Protein AF-V2XX46-F1 (afdb_monomer_lite)

Foldseek 3Di:
DVVVVVVVVVVVVVVVVVCVVVVPPDDDDVPRPVVVVVVVVVVVVVVVVVVVVVVVVVDVVVDPVVVVVVVVVVVVVLVVVVVVLVVVQVVQCPDPPRDDRDDPVVVVPDPDPVVVPVCVVVVVVVVVVVCVVVVVVVVVVVVVVVVVVVVVVVVVLVVVLVVCVVPPVVVNVVSVVVCCCPPPPVNPPPPDDDDDPDPPDPPDDDDDDDDD

Sequence (212 aa):
MKYEQEIEVKLIQDVQRFEMMLDIKEKWAPGSEERADFENKANERALNQVEGLVMHRLVIYLGYGMRRHIGDAMKKRSSRLQTTLDMLNTTAAKLKPLWEPIEWSNLVEQTYLLELNFLKDTYVDVLKLFYAEEELQQLHVEIHQHYTFEEEEKAYLMDMKVHTAETDPYLTYQITLYYWECFNPSNKCYFRAGIGLKKQEPPHISLVLWLH

Structure (mmCIF, N/CA/C/O backbone):
data_AF-V2XX46-F1
#
_entry.id   AF-V2XX46-F1
#
loop_
_atom_site.group_PDB
_atom_site.id
_atom_site.type_symbol
_atom_site.label_atom_id
_atom_site.label_alt_id
_atom_site.label_comp_id
_atom_site.label_asym_id
_atom_site.label_entity_id
_atom_site.label_seq_id
_atom_site.pdbx_PDB_ins_code
_atom_site.Cartn_x
_atom_site.Cartn_y
_atom_site.Cartn_z
_atom_site.occupancy
_atom_site.B_iso_or_equiv
_atom_site.auth_seq_id
_atom_site.auth_comp_id
_atom_site.auth_asym_id
_atom_site.auth_atom_id
_atom_site.pdbx_PDB_model_num
ATOM 1 N N . MET A 1 1 ? 21.403 -40.744 1.167 1.00 56.16 1 MET A N 1
ATOM 2 C CA . MET A 1 1 ? 20.624 -41.979 1.410 1.00 56.16 1 MET A CA 1
ATOM 3 C C . MET A 1 1 ? 20.738 -42.483 2.850 1.00 56.16 1 MET A C 1
ATOM 5 O O . MET A 1 1 ? 19.847 -42.166 3.618 1.00 56.16 1 MET A O 1
ATOM 9 N N . LYS A 1 2 ? 21.804 -43.184 3.286 1.00 72.38 2 LYS A N 1
ATOM 10 C CA . LYS A 1 2 ? 21.859 -43.745 4.664 1.00 72.38 2 LYS A CA 1
ATOM 11 C C . LYS A 1 2 ? 21.829 -42.682 5.782 1.00 72.38 2 LYS A C 1
ATOM 13 O O . LYS A 1 2 ? 21.171 -42.865 6.793 1.00 72.38 2 LYS A O 1
ATOM 18 N N . TYR A 1 3 ? 22.489 -41.546 5.555 1.00 77.31 3 TYR A N 1
ATOM 19 C CA . TYR A 1 3 ? 22.533 -40.420 6.497 1.00 77.31 3 TYR A CA 1
ATOM 20 C C . TYR A 1 3 ? 21.186 -39.689 6.644 1.00 77.31 3 TYR A C 1
ATOM 22 O O . TYR A 1 3 ? 20.789 -39.337 7.748 1.00 77.31 3 TYR A O 1
ATOM 30 N N . GLU A 1 4 ? 20.455 -39.500 5.542 1.00 75.00 4 GLU A N 1
ATOM 31 C CA . GLU A 1 4 ? 19.128 -38.863 5.557 1.00 75.00 4 GLU A CA 1
ATOM 32 C C . GLU A 1 4 ? 18.111 -39.735 6.300 1.00 75.00 4 GLU A C 1
ATOM 34 O O . GLU A 1 4 ? 17.352 -39.223 7.114 1.00 75.00 4 GLU A O 1
ATOM 39 N N . GLN A 1 5 ? 18.176 -41.058 6.110 1.00 80.75 5 GLN A N 1
ATOM 40 C CA . GLN A 1 5 ? 17.351 -42.021 6.847 1.00 80.75 5 GLN A CA 1
ATOM 41 C C . GLN A 1 5 ? 17.656 -42.009 8.354 1.00 80.75 5 GLN A C 1
ATOM 43 O O . GLN A 1 5 ? 16.744 -42.071 9.173 1.00 80.75 5 GLN A O 1
ATOM 48 N N . GLU A 1 6 ? 18.929 -41.895 8.747 1.00 85.31 6 GLU A N 1
ATOM 49 C CA . GLU A 1 6 ? 19.316 -41.782 10.161 1.00 85.31 6 GLU A CA 1
ATOM 50 C C . GLU A 1 6 ? 18.823 -40.476 10.809 1.00 85.31 6 GLU A C 1
ATOM 52 O O . GLU A 1 6 ? 18.459 -40.476 11.987 1.00 85.31 6 GLU A O 1
ATOM 57 N N . ILE A 1 7 ? 18.785 -39.370 10.058 1.00 85.88 7 ILE A N 1
ATOM 58 C CA . ILE A 1 7 ? 18.210 -38.099 10.522 1.00 85.88 7 ILE A CA 1
ATOM 59 C C . ILE A 1 7 ? 16.695 -38.218 10.675 1.00 85.88 7 ILE A C 1
ATOM 61 O O . ILE A 1 7 ? 16.152 -37.813 11.700 1.00 85.88 7 ILE A O 1
ATOM 65 N N . GLU A 1 8 ? 16.021 -38.793 9.682 1.00 83.50 8 GLU A N 1
ATOM 66 C CA . GLU A 1 8 ? 14.569 -38.955 9.681 1.00 83.50 8 GLU A CA 1
ATOM 67 C C . GLU A 1 8 ? 14.095 -39.779 10.886 1.00 83.50 8 GLU A C 1
ATOM 69 O O . GLU A 1 8 ? 13.180 -39.371 11.599 1.00 83.50 8 GLU A O 1
ATOM 74 N N . VAL A 1 9 ? 14.787 -40.879 11.201 1.00 90.19 9 VAL A N 1
ATOM 75 C CA . VAL A 1 9 ? 14.480 -41.708 12.379 1.00 90.19 9 VAL A CA 1
ATOM 76 C C . VAL A 1 9 ? 14.640 -40.925 13.686 1.00 90.19 9 VAL A C 1
ATOM 78 O O . VAL A 1 9 ? 13.791 -41.048 14.570 1.00 90.19 9 VAL A O 1
ATOM 81 N N . LYS A 1 10 ? 15.686 -40.098 13.817 1.00 89.94 10 LYS A N 1
ATOM 82 C CA . LYS A 1 10 ? 15.877 -39.252 15.008 1.00 89.94 10 LYS A CA 1
ATOM 83 C C . LYS A 1 10 ? 14.770 -38.211 15.150 1.00 89.94 10 LYS A C 1
ATOM 85 O O . LYS A 1 10 ? 14.223 -38.058 16.236 1.00 89.94 10 LYS A O 1
ATOM 90 N N . LEU A 1 11 ? 14.395 -37.553 14.054 1.00 88.06 11 LEU A N 1
ATOM 91 C CA . LEU A 1 11 ? 13.313 -36.567 14.048 1.00 88.06 11 LEU A CA 1
ATOM 92 C C . LEU A 1 11 ? 11.975 -37.197 14.448 1.00 88.06 11 LEU A C 1
ATOM 94 O O . LEU A 1 11 ? 11.241 -36.622 15.246 1.00 88.06 11 LEU A O 1
ATOM 98 N N . ILE A 1 12 ? 11.676 -38.400 13.950 1.00 88.50 12 ILE A N 1
ATOM 99 C CA . ILE A 1 12 ? 10.459 -39.134 14.320 1.00 88.50 12 ILE A CA 1
ATOM 100 C C . ILE A 1 12 ? 10.460 -39.475 15.817 1.00 88.50 12 ILE A C 1
ATOM 102 O O . ILE A 1 12 ? 9.434 -39.307 16.477 1.00 88.50 12 ILE A O 1
ATOM 106 N N . GLN A 1 13 ? 11.595 -39.915 16.368 1.00 90.12 13 GLN A N 1
ATOM 107 C CA . GLN A 1 13 ? 11.729 -40.213 17.799 1.00 90.12 13 GLN A CA 1
ATOM 108 C C . GLN A 1 13 ? 11.548 -38.965 18.672 1.00 90.12 13 GLN A C 1
ATOM 110 O O . GLN A 1 13 ? 10.859 -39.024 19.692 1.00 90.12 13 GLN A O 1
ATOM 115 N N . ASP A 1 14 ? 12.117 -37.832 18.261 1.00 89.81 14 ASP A N 1
ATOM 116 C CA . ASP A 1 14 ? 11.963 -36.562 18.971 1.00 89.81 14 ASP A CA 1
ATOM 117 C C . ASP A 1 14 ? 10.504 -36.090 18.949 1.00 89.81 14 ASP A C 1
ATOM 119 O O . ASP A 1 14 ? 9.960 -35.729 19.993 1.00 89.81 14 ASP A O 1
ATOM 123 N N . 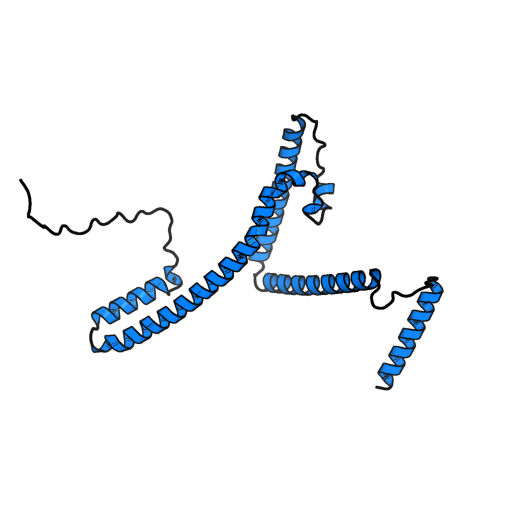VAL A 1 15 ? 9.831 -36.170 17.796 1.00 85.81 15 VAL A N 1
ATOM 124 C CA . VAL A 1 15 ? 8.402 -35.839 17.661 1.00 85.81 15 VAL A CA 1
ATOM 125 C C . VAL A 1 15 ? 7.548 -36.711 18.580 1.00 85.81 15 VAL A C 1
ATOM 127 O O . VAL A 1 15 ? 6.743 -36.179 19.339 1.00 85.81 15 VAL A O 1
ATOM 130 N N . GLN A 1 16 ? 7.764 -38.029 18.586 1.00 85.88 16 GLN A N 1
ATOM 131 C CA . GLN A 1 16 ? 7.038 -38.954 19.467 1.00 85.88 16 GLN A CA 1
ATOM 132 C C . GLN A 1 16 ? 7.258 -38.635 20.951 1.00 85.88 16 GLN A C 1
ATOM 134 O O . GLN A 1 16 ? 6.327 -38.691 21.756 1.00 85.88 16 GLN A O 1
ATOM 139 N N . ARG A 1 17 ? 8.487 -38.262 21.327 1.00 89.69 17 ARG A N 1
ATOM 140 C CA . ARG A 1 17 ? 8.809 -37.843 22.693 1.00 89.69 17 ARG A CA 1
ATOM 141 C C . ARG A 1 17 ? 8.071 -36.559 23.075 1.00 89.69 17 ARG A C 1
ATOM 143 O O . ARG A 1 17 ? 7.548 -36.478 24.185 1.00 89.69 17 ARG A O 1
ATOM 150 N N . PHE A 1 18 ? 8.010 -35.574 22.182 1.00 86.12 18 PHE A N 1
ATOM 151 C CA . PHE A 1 18 ? 7.282 -34.328 22.429 1.00 86.12 18 PHE A CA 1
ATOM 152 C C . PHE A 1 18 ? 5.770 -34.538 22.504 1.00 86.12 18 PHE A C 1
ATOM 154 O O . PHE A 1 18 ? 5.132 -33.980 23.392 1.00 86.12 18 PHE A O 1
ATOM 161 N N . GLU A 1 19 ? 5.205 -35.380 21.644 1.00 87.75 19 GLU A N 1
ATOM 162 C CA . GLU A 1 19 ? 3.787 -35.752 21.689 1.00 87.75 19 GLU A CA 1
ATOM 163 C C . GLU A 1 19 ? 3.417 -36.394 23.030 1.00 87.75 19 GLU A C 1
ATOM 165 O O . GLU A 1 19 ? 2.400 -36.037 23.625 1.00 87.75 19 GLU A O 1
ATOM 170 N N . MET A 1 20 ? 4.287 -37.266 23.553 1.00 87.38 20 MET A N 1
ATOM 171 C CA . MET A 1 20 ? 4.113 -37.880 24.869 1.00 87.38 20 MET A CA 1
ATOM 172 C C . MET A 1 20 ? 4.233 -36.860 26.012 1.00 87.38 20 MET A C 1
ATOM 174 O O . MET A 1 20 ? 3.469 -36.921 26.971 1.00 87.38 20 MET A O 1
ATOM 178 N N . MET A 1 21 ? 5.170 -35.909 25.922 1.00 89.19 21 MET A N 1
ATOM 179 C CA . MET A 1 21 ? 5.323 -34.842 26.922 1.00 89.19 21 MET A CA 1
ATOM 180 C C . MET A 1 21 ? 4.136 -33.870 26.948 1.00 89.19 21 MET A C 1
ATOM 182 O O . MET A 1 21 ? 3.859 -33.288 27.994 1.00 89.19 21 MET A O 1
ATOM 186 N N . LEU A 1 22 ? 3.465 -33.682 25.810 1.00 85.88 22 LEU A N 1
ATOM 187 C CA . LEU A 1 22 ? 2.360 -32.737 25.635 1.00 85.88 22 LEU A CA 1
ATOM 188 C C . LEU A 1 22 ? 0.965 -33.392 25.744 1.00 85.88 22 LEU A C 1
ATOM 190 O O . LEU A 1 22 ? -0.026 -32.698 25.542 1.00 85.88 22 LEU A O 1
ATOM 194 N N . ASP A 1 23 ? 0.882 -34.693 26.064 1.00 86.94 23 ASP A N 1
ATOM 195 C CA . ASP A 1 23 ? -0.360 -35.497 26.127 1.00 86.94 23 ASP A CA 1
ATOM 196 C C . ASP A 1 23 ? -1.238 -35.373 24.863 1.00 86.94 23 ASP A C 1
ATOM 198 O O . ASP A 1 23 ? -2.469 -35.314 24.921 1.00 86.94 23 ASP A O 1
ATOM 202 N N . ILE A 1 24 ? -0.606 -35.313 23.687 1.00 81.00 24 ILE A N 1
ATOM 203 C CA . ILE A 1 24 ? -1.326 -35.220 22.412 1.00 81.00 24 ILE A CA 1
ATOM 204 C C . ILE A 1 24 ? -1.841 -36.614 22.045 1.00 81.00 24 ILE A C 1
ATOM 206 O O . ILE A 1 24 ? -1.075 -37.492 21.651 1.00 81.00 24 ILE A O 1
ATOM 210 N N . LYS A 1 25 ? -3.155 -36.818 22.185 1.00 77.12 25 LYS A N 1
ATOM 211 C CA . LYS A 1 25 ? -3.806 -38.129 22.005 1.00 77.12 25 LYS A CA 1
ATOM 212 C C . LYS A 1 25 ? -4.085 -38.488 20.549 1.00 77.12 25 LYS A C 1
ATOM 214 O O . LYS A 1 25 ? -4.101 -39.669 20.216 1.00 77.12 25 LYS A O 1
ATOM 219 N N . GLU A 1 26 ? -4.292 -37.494 19.688 1.00 77.81 26 GLU A N 1
ATOM 220 C CA . GLU A 1 26 ? -4.637 -37.704 18.283 1.00 77.81 26 GLU A CA 1
ATOM 221 C C . GLU A 1 26 ? -3.929 -36.674 17.396 1.00 77.81 26 GLU A C 1
ATOM 223 O O . GLU A 1 26 ? -3.892 -35.483 17.706 1.00 77.81 26 GLU A O 1
ATOM 228 N N . LYS A 1 27 ? -3.321 -37.149 16.305 1.00 79.81 27 LYS A N 1
ATOM 229 C CA . LYS A 1 27 ? -2.653 -36.305 15.305 1.00 79.81 27 LYS A CA 1
ATOM 230 C C . LYS A 1 27 ? -3.664 -35.881 14.252 1.00 79.81 27 LYS A C 1
ATOM 232 O O . LYS A 1 27 ? -4.546 -36.661 13.905 1.00 79.81 27 LYS A O 1
ATOM 237 N N . TRP A 1 28 ? -3.485 -34.699 13.669 1.00 83.19 28 TRP A N 1
ATOM 238 C CA . TRP A 1 28 ? -4.334 -34.264 12.563 1.00 83.19 28 TRP A CA 1
ATOM 239 C C . TRP A 1 28 ? -4.205 -35.205 11.358 1.00 83.19 28 TRP A C 1
ATOM 241 O O . TRP A 1 28 ? -3.127 -35.372 10.773 1.00 83.19 28 TRP A O 1
ATOM 251 N N . ALA A 1 29 ? -5.317 -35.843 10.999 1.00 79.00 29 ALA A N 1
ATOM 252 C CA . ALA A 1 29 ? -5.380 -36.770 9.882 1.00 79.00 29 ALA A CA 1
ATOM 253 C C . ALA A 1 29 ? -5.314 -36.024 8.533 1.00 79.00 29 ALA A C 1
ATOM 255 O O . ALA A 1 29 ? -5.678 -34.849 8.446 1.00 79.00 29 ALA A O 1
ATOM 256 N N . PRO A 1 30 ? -4.855 -36.678 7.450 1.00 74.25 30 PRO A N 1
ATOM 257 C CA . PRO A 1 30 ? -4.984 -36.127 6.103 1.00 74.25 30 PRO A CA 1
ATOM 258 C C . PRO A 1 30 ? -6.463 -35.842 5.795 1.00 74.25 30 PRO A C 1
ATOM 260 O O . PRO A 1 30 ? -7.283 -36.755 5.854 1.00 74.25 30 PRO A O 1
ATOM 263 N N . GLY A 1 31 ? -6.797 -34.585 5.488 1.00 76.19 31 GLY A N 1
ATOM 264 C CA . GLY A 1 31 ? -8.174 -34.148 5.230 1.00 76.19 31 GLY A CA 1
ATOM 265 C C . GLY A 1 31 ? -8.952 -33.639 6.450 1.00 76.19 31 GLY A C 1
ATOM 266 O O . GLY A 1 31 ? -10.132 -33.335 6.300 1.00 76.19 31 GLY A O 1
ATOM 267 N N . SER A 1 32 ? -8.330 -33.529 7.632 1.00 83.94 32 SER A N 1
ATOM 268 C CA . SER A 1 32 ? -8.937 -32.801 8.756 1.00 83.94 32 SER A CA 1
ATOM 269 C C . SER A 1 32 ? -8.932 -31.289 8.490 1.00 83.94 32 SER A C 1
ATOM 271 O O . SER A 1 32 ? -8.018 -30.768 7.841 1.00 83.94 32 SER A O 1
ATOM 273 N N . GLU A 1 33 ? -9.950 -30.584 8.986 1.00 83.81 33 GLU A N 1
ATOM 274 C CA . GLU A 1 33 ? -10.094 -29.132 8.812 1.00 83.81 33 GLU A CA 1
ATOM 275 C C . GLU A 1 33 ? -8.918 -28.380 9.450 1.00 83.81 33 GLU A C 1
ATOM 277 O O . GLU A 1 33 ? -8.350 -27.477 8.846 1.00 83.81 33 GLU A O 1
ATOM 282 N N . GLU A 1 34 ? -8.447 -28.837 10.611 1.00 80.62 34 GLU A N 1
ATOM 283 C CA . GLU A 1 34 ? -7.326 -28.237 11.340 1.00 80.62 34 GLU A CA 1
ATOM 284 C C . GLU A 1 34 ? -6.010 -28.333 10.562 1.00 80.62 34 GLU A C 1
ATOM 286 O O . GLU A 1 34 ? -5.178 -27.421 10.598 1.00 80.62 34 GLU A O 1
ATOM 291 N N . ARG A 1 35 ? -5.819 -29.433 9.824 1.00 78.56 35 ARG A N 1
ATOM 292 C CA . ARG A 1 35 ? -4.663 -29.604 8.946 1.00 78.56 35 ARG A CA 1
ATOM 293 C C . ARG A 1 35 ? -4.761 -28.711 7.714 1.00 78.56 35 ARG A C 1
ATOM 295 O O . ARG A 1 35 ? -3.760 -28.096 7.354 1.00 78.56 35 ARG A O 1
ATOM 302 N N . ALA A 1 36 ? -5.941 -28.624 7.102 1.00 80.75 36 ALA A N 1
ATOM 303 C CA . ALA A 1 36 ? -6.179 -27.747 5.959 1.00 80.75 36 ALA A CA 1
ATOM 304 C C . ALA A 1 36 ? -5.949 -26.273 6.335 1.00 80.75 36 ALA A C 1
ATOM 306 O O . ALA A 1 36 ? -5.243 -25.561 5.626 1.00 80.75 36 ALA A O 1
ATOM 307 N N . ASP A 1 37 ? -6.434 -25.840 7.498 1.00 80.62 37 ASP A N 1
ATOM 308 C CA . ASP A 1 37 ? -6.193 -24.502 8.041 1.00 80.62 37 ASP A CA 1
ATOM 309 C C . ASP A 1 37 ? -4.711 -24.225 8.300 1.00 80.62 37 ASP A C 1
ATOM 311 O O . ASP A 1 37 ? -4.213 -23.130 8.023 1.00 80.62 37 ASP A O 1
ATOM 315 N N . PHE A 1 38 ? -3.972 -25.202 8.829 1.00 79.31 38 PHE A N 1
ATOM 316 C CA . PHE A 1 38 ? -2.533 -25.061 9.028 1.00 79.31 38 PHE A CA 1
ATOM 317 C C . PHE A 1 38 ? -1.774 -24.939 7.699 1.00 79.31 38 PHE A C 1
ATOM 319 O O . PHE A 1 38 ? -0.879 -24.096 7.581 1.00 79.31 38 PHE A O 1
ATOM 326 N N . GLU A 1 39 ? -2.127 -25.759 6.707 1.00 80.12 39 GLU A N 1
ATOM 327 C CA . GLU A 1 39 ? -1.547 -25.732 5.361 1.00 80.12 39 GLU A CA 1
ATOM 328 C C . GLU A 1 39 ? -1.885 -24.415 4.640 1.00 80.12 39 GLU A C 1
ATOM 330 O O . GLU A 1 39 ? -0.992 -23.780 4.076 1.00 80.12 39 GLU A O 1
ATOM 335 N N . ASN A 1 40 ? -3.119 -23.922 4.765 1.00 79.06 40 ASN A N 1
ATOM 336 C CA . ASN A 1 40 ? -3.529 -22.606 4.273 1.00 79.06 40 ASN A CA 1
ATOM 337 C C . ASN A 1 40 ? -2.710 -21.485 4.924 1.00 79.06 40 ASN A C 1
ATOM 339 O O . ASN A 1 40 ? -2.091 -20.691 4.219 1.00 79.06 40 ASN A O 1
ATOM 343 N N . LYS A 1 41 ? -2.567 -21.483 6.255 1.00 79.00 41 LYS A N 1
ATOM 344 C CA . LYS A 1 41 ? -1.710 -20.519 6.974 1.00 79.00 41 LYS A CA 1
ATOM 345 C C . LYS A 1 41 ? -0.230 -20.642 6.606 1.00 79.00 41 LYS A C 1
ATOM 347 O O . LYS A 1 41 ? 0.534 -19.686 6.744 1.00 79.00 41 LYS A O 1
ATOM 352 N N . ALA A 1 42 ? 0.245 -21.822 6.213 1.00 79.56 42 ALA A N 1
ATOM 353 C CA . ALA A 1 42 ? 1.607 -21.999 5.710 1.00 79.56 42 ALA A CA 1
ATOM 354 C C . ALA A 1 42 ? 1.766 -21.381 4.311 1.00 79.56 42 ALA A C 1
ATOM 356 O O . ALA A 1 42 ? 2.746 -20.673 4.074 1.00 79.56 42 ALA A O 1
ATOM 357 N N . ASN A 1 43 ? 0.779 -21.569 3.434 1.00 80.06 43 ASN A N 1
ATOM 358 C CA . ASN A 1 43 ? 0.731 -20.949 2.111 1.00 80.06 43 ASN A CA 1
ATOM 359 C C . ASN A 1 43 ? 0.627 -19.422 2.200 1.00 80.06 43 ASN A C 1
ATOM 361 O O . ASN A 1 43 ? 1.388 -18.724 1.536 1.00 80.06 43 ASN A O 1
ATOM 365 N N . GLU A 1 44 ? -0.227 -18.894 3.077 1.00 75.44 44 GLU A N 1
ATOM 366 C CA . GLU A 1 44 ? -0.324 -17.456 3.359 1.00 75.44 44 GLU A CA 1
ATOM 367 C C . GLU A 1 44 ? 1.016 -16.886 3.837 1.00 75.44 44 GLU A C 1
ATOM 369 O O . GLU A 1 44 ? 1.466 -15.844 3.365 1.00 75.44 44 GLU A O 1
ATOM 374 N N . ARG A 1 45 ? 1.722 -17.593 4.731 1.00 83.62 45 ARG A N 1
ATOM 375 C CA . ARG A 1 45 ? 3.065 -17.186 5.177 1.00 83.62 45 ARG A CA 1
ATOM 376 C C . ARG A 1 45 ? 4.077 -17.166 4.033 1.00 83.62 45 ARG A C 1
ATOM 378 O O . ARG A 1 45 ? 4.879 -16.235 3.966 1.00 83.62 45 ARG A O 1
ATOM 385 N N . ALA A 1 46 ? 4.051 -18.161 3.149 1.00 85.69 46 ALA A N 1
ATOM 386 C CA . ALA A 1 46 ? 4.917 -18.195 1.974 1.00 85.69 46 ALA A CA 1
ATOM 387 C C . ALA A 1 46 ? 4.597 -17.045 1.004 1.00 85.69 46 ALA A C 1
ATOM 389 O O . ALA A 1 46 ? 5.511 -16.380 0.515 1.00 85.69 46 ALA A O 1
ATOM 390 N N . LEU A 1 47 ? 3.312 -16.753 0.788 1.00 80.44 47 LEU A N 1
ATOM 391 C CA . LEU A 1 47 ? 2.858 -15.639 -0.042 1.00 80.44 47 LEU A CA 1
ATOM 392 C C . LEU A 1 47 ? 3.330 -14.293 0.524 1.00 80.44 47 LEU A C 1
ATOM 394 O O . LEU A 1 47 ? 3.958 -13.515 -0.191 1.00 80.44 47 LEU A O 1
ATOM 398 N N . ASN A 1 48 ? 3.144 -14.071 1.826 1.00 77.06 48 ASN A N 1
ATOM 399 C CA . ASN A 1 48 ? 3.606 -12.867 2.519 1.00 77.06 48 ASN A CA 1
ATOM 400 C C . ASN A 1 48 ? 5.133 -12.698 2.442 1.00 77.06 48 ASN A C 1
ATOM 402 O O . ASN A 1 48 ? 5.636 -11.579 2.346 1.00 77.06 48 ASN A O 1
ATOM 406 N N . GLN A 1 49 ? 5.899 -13.795 2.466 1.00 84.50 49 GLN A N 1
ATOM 407 C CA . GLN A 1 49 ? 7.352 -13.738 2.273 1.00 84.50 49 GLN A CA 1
ATOM 408 C C . GLN A 1 49 ? 7.723 -13.305 0.854 1.00 84.50 49 GLN A C 1
ATOM 410 O O . GLN A 1 49 ? 8.610 -12.468 0.685 1.00 84.50 49 GLN A O 1
ATOM 415 N N . VAL A 1 50 ? 7.047 -13.844 -0.162 1.00 84.12 50 VAL A N 1
ATOM 416 C CA . VAL A 1 50 ? 7.259 -13.447 -1.560 1.00 84.12 50 VAL A CA 1
ATOM 417 C C . VAL A 1 50 ? 6.900 -11.978 -1.758 1.00 84.12 50 VAL A C 1
ATOM 419 O O . VAL A 1 50 ? 7.699 -11.231 -2.322 1.00 84.12 50 VAL A O 1
ATOM 422 N N . GLU A 1 51 ? 5.755 -11.538 -1.241 1.00 79.50 51 GLU A N 1
ATOM 423 C CA . GLU A 1 51 ? 5.343 -10.136 -1.287 1.00 79.50 51 GLU A CA 1
ATOM 424 C C . GLU A 1 51 ? 6.367 -9.237 -0.587 1.00 79.50 51 GLU A C 1
ATOM 426 O O . GLU A 1 51 ? 6.830 -8.255 -1.166 1.00 79.50 51 GLU A O 1
ATOM 431 N N . GLY A 1 52 ? 6.820 -9.614 0.610 1.00 74.38 52 GLY A N 1
ATOM 432 C CA . GLY A 1 52 ? 7.867 -8.905 1.339 1.00 74.38 52 GLY A CA 1
ATOM 433 C C . GLY A 1 52 ? 9.171 -8.784 0.545 1.00 74.38 52 GLY A C 1
ATOM 434 O O . GLY A 1 52 ? 9.783 -7.717 0.535 1.00 74.38 52 GLY A O 1
ATOM 435 N N . LEU A 1 53 ? 9.583 -9.834 -0.173 1.00 83.06 53 LEU A N 1
ATOM 436 C CA . LEU A 1 53 ? 10.769 -9.818 -1.036 1.00 83.06 53 LEU A CA 1
ATOM 437 C C . LEU A 1 53 ? 10.581 -8.936 -2.276 1.00 83.06 53 LEU A C 1
ATOM 439 O O . LEU A 1 53 ? 11.501 -8.203 -2.646 1.00 83.06 53 LEU A O 1
ATOM 443 N N . VAL A 1 54 ? 9.404 -8.968 -2.905 1.00 77.44 54 VAL A N 1
ATOM 444 C CA . VAL A 1 54 ? 9.058 -8.098 -4.040 1.00 77.44 54 VAL A CA 1
ATOM 445 C C . VAL A 1 54 ? 9.031 -6.641 -3.599 1.00 77.44 54 VAL A C 1
ATOM 447 O O . VAL A 1 54 ? 9.654 -5.796 -4.242 1.00 77.44 54 VAL A O 1
ATOM 450 N N . MET A 1 55 ? 8.395 -6.351 -2.467 1.00 76.25 55 MET A N 1
ATOM 451 C CA . MET A 1 55 ? 8.362 -5.020 -1.879 1.00 76.25 55 MET A CA 1
ATOM 452 C C . MET A 1 55 ? 9.758 -4.562 -1.499 1.00 76.25 55 MET A C 1
ATOM 454 O O . MET A 1 55 ? 10.139 -3.460 -1.870 1.00 76.25 55 MET A O 1
ATOM 458 N N . HIS A 1 56 ? 10.565 -5.403 -0.851 1.00 71.81 56 HIS A N 1
ATOM 459 C CA . HIS A 1 56 ? 11.951 -5.079 -0.528 1.00 71.81 56 HIS A CA 1
ATOM 460 C C . HIS A 1 56 ? 12.770 -4.796 -1.790 1.00 71.81 56 HIS A C 1
ATOM 462 O O . HIS A 1 56 ? 13.526 -3.829 -1.825 1.00 71.81 56 HIS A O 1
ATOM 468 N N . ARG A 1 57 ? 12.576 -5.573 -2.861 1.00 71.25 57 ARG A N 1
ATOM 469 C CA . ARG A 1 57 ? 13.213 -5.339 -4.159 1.00 71.25 57 ARG A CA 1
ATOM 470 C C . ARG A 1 57 ? 12.764 -4.011 -4.762 1.00 71.25 57 ARG A C 1
ATOM 472 O O . ARG A 1 57 ? 13.619 -3.195 -5.079 1.00 71.25 57 ARG A O 1
ATOM 479 N N . LEU A 1 58 ? 11.465 -3.745 -4.865 1.00 63.81 58 LEU A N 1
ATOM 480 C CA . LEU A 1 58 ? 10.934 -2.461 -5.339 1.00 63.81 58 LEU A CA 1
ATOM 481 C C . LEU A 1 58 ? 11.486 -1.298 -4.513 1.00 63.81 58 LEU A C 1
ATOM 483 O O . LEU A 1 58 ? 11.940 -0.305 -5.063 1.00 63.81 58 LEU A O 1
ATOM 487 N N . VAL A 1 59 ? 11.531 -1.459 -3.196 1.00 60.16 59 VAL A N 1
ATOM 488 C CA . VAL A 1 59 ? 12.055 -0.500 -2.224 1.00 60.16 59 VAL A CA 1
ATOM 489 C C . VAL A 1 59 ? 13.570 -0.331 -2.332 1.00 60.16 59 VAL A C 1
ATOM 491 O O . VAL A 1 59 ? 14.048 0.755 -2.035 1.00 60.16 59 VAL A O 1
ATOM 494 N N . ILE A 1 60 ? 14.343 -1.337 -2.750 1.00 65.31 60 ILE A N 1
ATOM 495 C CA . ILE A 1 60 ? 15.781 -1.218 -3.047 1.00 65.31 60 ILE A CA 1
ATOM 496 C C . ILE A 1 60 ? 15.995 -0.495 -4.381 1.00 65.31 60 ILE A C 1
ATOM 498 O O . ILE A 1 60 ? 16.812 0.425 -4.441 1.00 65.31 60 ILE A O 1
ATOM 502 N N . TYR A 1 61 ? 15.265 -0.898 -5.426 1.00 60.53 61 TYR A N 1
ATOM 503 C CA . TYR A 1 61 ? 15.342 -0.319 -6.772 1.00 60.53 61 TYR A CA 1
ATOM 504 C C . TYR A 1 61 ? 14.873 1.144 -6.795 1.00 60.53 61 TYR A C 1
ATOM 506 O O . TYR A 1 61 ? 15.441 1.976 -7.499 1.00 60.53 61 TYR A O 1
ATOM 514 N N . LEU A 1 62 ? 13.882 1.485 -5.975 1.00 58.62 62 LEU A N 1
ATOM 515 C CA . LEU A 1 62 ? 13.449 2.847 -5.711 1.00 58.62 62 LEU A CA 1
ATOM 516 C C . LEU A 1 62 ? 14.338 3.425 -4.599 1.00 58.62 62 LEU A C 1
ATOM 518 O O . LEU A 1 62 ? 14.145 3.144 -3.421 1.00 58.62 62 LEU A O 1
ATOM 522 N N . GLY A 1 63 ? 15.359 4.204 -4.967 1.00 70.06 63 GLY A N 1
ATOM 523 C CA . GLY A 1 63 ? 16.369 4.726 -4.037 1.00 70.06 63 GLY A CA 1
ATOM 524 C C . GLY A 1 63 ? 15.821 5.435 -2.780 1.00 70.06 63 GLY A C 1
ATOM 525 O O . GLY A 1 63 ? 14.633 5.717 -2.642 1.00 70.06 63 GLY A O 1
ATOM 526 N N . TYR A 1 64 ? 16.720 5.774 -1.847 1.00 70.69 64 TYR A N 1
ATOM 527 C CA . TYR A 1 64 ? 16.406 6.351 -0.524 1.00 70.69 64 TYR A CA 1
ATOM 528 C C . TYR A 1 64 ? 15.365 7.491 -0.536 1.00 70.69 64 TYR A C 1
ATOM 530 O O . TYR A 1 64 ? 14.539 7.576 0.373 1.00 70.69 64 TYR A O 1
ATOM 538 N N . GLY A 1 65 ? 15.353 8.324 -1.583 1.00 66.94 65 GLY A N 1
ATOM 539 C CA . GLY A 1 65 ? 14.352 9.380 -1.762 1.00 66.94 65 GLY A CA 1
ATOM 540 C C . GLY A 1 65 ? 12.915 8.854 -1.845 1.00 66.94 65 GLY A C 1
ATOM 541 O O . GLY A 1 65 ? 12.041 9.359 -1.148 1.00 66.94 65 GLY A O 1
ATOM 542 N N . MET A 1 66 ? 12.664 7.792 -2.613 1.00 70.12 66 MET A N 1
ATOM 543 C CA . MET A 1 66 ? 11.319 7.229 -2.770 1.00 70.12 66 MET A CA 1
ATOM 544 C C . MET A 1 66 ? 10.828 6.571 -1.476 1.00 70.12 66 MET A C 1
ATOM 546 O O . MET A 1 66 ? 9.684 6.772 -1.078 1.00 70.12 66 MET A O 1
ATOM 550 N N . ARG A 1 67 ? 11.710 5.852 -0.765 1.00 74.12 67 ARG A N 1
ATOM 551 C CA . ARG A 1 67 ? 11.410 5.280 0.562 1.00 74.12 67 ARG A CA 1
ATOM 552 C C . ARG A 1 67 ? 10.993 6.349 1.560 1.00 74.12 67 ARG A C 1
ATOM 554 O O . ARG A 1 67 ? 10.025 6.168 2.296 1.00 74.12 67 ARG A O 1
ATOM 561 N N . ARG A 1 68 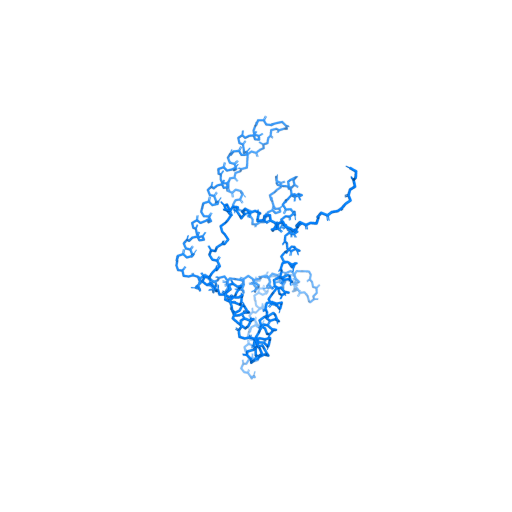? 11.705 7.477 1.558 1.00 78.06 68 ARG A N 1
ATOM 562 C CA . ARG A 1 68 ? 11.363 8.638 2.377 1.00 78.06 68 ARG A CA 1
ATOM 563 C C . ARG A 1 68 ? 9.999 9.203 1.990 1.00 78.06 68 ARG A C 1
ATOM 565 O O . ARG A 1 68 ? 9.188 9.425 2.876 1.00 78.06 68 ARG A O 1
ATOM 572 N N . HIS A 1 69 ? 9.713 9.362 0.698 1.00 75.31 69 HIS A N 1
ATOM 573 C CA . HIS A 1 69 ? 8.408 9.844 0.242 1.00 75.31 69 HIS A CA 1
ATOM 574 C C . HIS A 1 69 ? 7.259 8.903 0.615 1.00 75.31 69 HIS A C 1
ATOM 576 O O . HIS A 1 69 ? 6.213 9.388 1.035 1.00 75.31 69 HIS A O 1
ATOM 582 N N . ILE A 1 70 ? 7.453 7.584 0.532 1.00 71.62 70 ILE A N 1
ATOM 583 C CA . ILE A 1 70 ? 6.460 6.595 0.974 1.00 71.62 70 ILE A CA 1
ATOM 584 C C . ILE A 1 70 ? 6.238 6.713 2.486 1.00 71.62 70 ILE A C 1
ATOM 586 O O . ILE A 1 70 ? 5.098 6.830 2.930 1.00 71.62 70 ILE A O 1
ATOM 590 N N . GLY A 1 71 ? 7.314 6.762 3.277 1.00 77.94 71 GLY A N 1
ATOM 591 C CA . GLY A 1 71 ? 7.221 6.936 4.728 1.00 77.94 71 GLY A CA 1
ATOM 592 C C . GLY A 1 71 ? 6.545 8.252 5.131 1.00 77.94 71 GLY A C 1
ATOM 593 O O . GLY A 1 71 ? 5.678 8.263 6.004 1.00 77.94 71 GLY A O 1
ATOM 594 N N . ASP A 1 72 ? 6.889 9.357 4.470 1.00 77.56 72 ASP A N 1
ATOM 595 C CA . ASP A 1 72 ? 6.292 10.674 4.709 1.00 77.56 72 ASP A CA 1
ATOM 596 C C . ASP A 1 72 ? 4.814 10.701 4.280 1.00 77.56 72 ASP A C 1
ATOM 598 O O . ASP A 1 72 ? 3.972 11.258 4.989 1.00 77.56 72 ASP A O 1
ATOM 602 N N . ALA A 1 73 ? 4.465 10.045 3.169 1.00 74.31 73 ALA A N 1
ATOM 603 C CA . ALA A 1 73 ? 3.084 9.899 2.716 1.00 74.31 73 ALA A CA 1
ATOM 604 C C . ALA A 1 73 ? 2.243 9.071 3.699 1.00 74.31 73 ALA A C 1
ATOM 606 O O . ALA A 1 73 ? 1.128 9.477 4.032 1.00 74.31 73 ALA A O 1
ATOM 607 N N . MET A 1 74 ? 2.782 7.962 4.217 1.00 78.88 74 MET A N 1
ATOM 608 C CA . MET A 1 74 ? 2.118 7.131 5.228 1.00 78.88 74 MET A CA 1
ATOM 609 C C . MET A 1 74 ? 1.881 7.905 6.527 1.00 78.88 74 MET A C 1
ATOM 611 O O . MET A 1 74 ? 0.760 7.917 7.034 1.00 78.88 74 MET A O 1
ATOM 615 N N . LYS A 1 75 ? 2.891 8.629 7.027 1.00 84.69 75 LYS A N 1
ATOM 616 C CA . LYS A 1 75 ? 2.746 9.491 8.214 1.00 84.69 75 LYS A CA 1
ATOM 617 C C . LYS A 1 75 ? 1.686 10.567 8.006 1.00 84.69 75 LYS A C 1
ATOM 619 O O . LYS A 1 75 ? 0.824 10.759 8.860 1.00 84.69 75 LYS A O 1
ATOM 624 N N . LYS A 1 76 ? 1.713 11.243 6.853 1.00 82.62 76 LYS A N 1
ATOM 625 C CA . LYS A 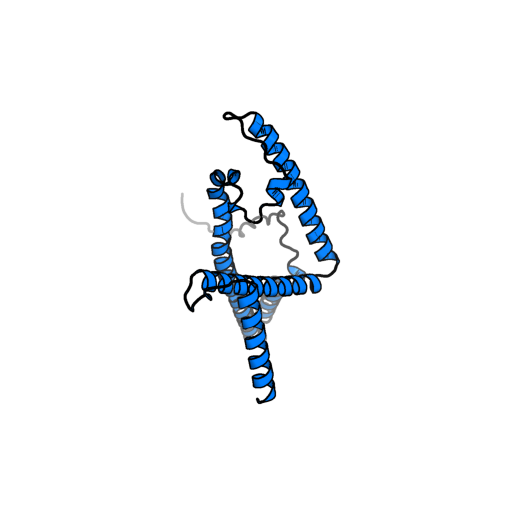1 76 ? 0.744 12.291 6.513 1.00 82.62 76 LYS A CA 1
ATOM 626 C C . LYS A 1 76 ? -0.677 11.738 6.409 1.00 82.62 76 LYS A C 1
ATOM 628 O O . LYS A 1 76 ? -1.617 12.389 6.857 1.00 82.62 76 LYS A O 1
ATOM 633 N N . ARG A 1 77 ? -0.840 10.536 5.850 1.00 78.06 77 ARG A N 1
ATOM 634 C CA . ARG A 1 77 ? -2.138 9.858 5.773 1.00 78.06 77 ARG A CA 1
ATOM 635 C C . ARG A 1 77 ? -2.633 9.429 7.152 1.00 78.06 77 ARG A C 1
ATOM 637 O O . ARG A 1 77 ? -3.790 9.685 7.447 1.00 78.06 77 ARG A O 1
ATOM 644 N N . SER A 1 78 ? -1.769 8.864 7.996 1.00 86.44 78 SER A N 1
ATOM 645 C CA . SER A 1 78 ? -2.103 8.487 9.378 1.00 86.44 78 SER A CA 1
ATOM 646 C C . SER A 1 78 ? -2.556 9.698 10.203 1.00 86.44 78 SER A C 1
ATOM 648 O O . SER A 1 78 ? -3.643 9.684 10.773 1.00 86.44 78 SER A O 1
ATOM 650 N N . SER A 1 79 ? -1.809 10.805 10.144 1.00 87.81 79 SER A N 1
ATOM 651 C CA . SER A 1 79 ? -2.213 12.067 10.777 1.00 87.81 79 SER A CA 1
ATOM 652 C C . SER A 1 79 ? -3.565 12.572 10.256 1.00 87.81 79 SER A C 1
ATOM 654 O O . SER A 1 79 ? -4.421 12.966 11.042 1.00 87.81 79 SER A O 1
ATOM 656 N N . ARG A 1 80 ? -3.803 12.512 8.939 1.00 88.12 80 ARG A N 1
ATOM 657 C CA . ARG A 1 80 ? -5.090 12.920 8.356 1.00 88.12 80 ARG A CA 1
ATOM 658 C C . ARG A 1 80 ? -6.241 12.011 8.782 1.00 88.12 80 ARG A C 1
ATOM 660 O O . ARG A 1 80 ? -7.345 12.510 8.984 1.00 88.12 80 ARG A O 1
ATOM 667 N N . LEU A 1 81 ? -5.997 10.708 8.909 1.00 85.12 81 LEU A N 1
ATOM 668 C CA . LEU A 1 81 ? -6.976 9.748 9.415 1.00 85.12 81 LEU A CA 1
ATOM 669 C C . LEU A 1 81 ? -7.345 10.057 10.867 1.00 85.12 81 LEU A C 1
ATOM 671 O O . LEU A 1 81 ? -8.534 10.135 11.147 1.00 85.12 81 LEU A O 1
ATOM 675 N N . GLN A 1 82 ? -6.369 10.334 11.740 1.00 89.69 82 GLN A N 1
ATOM 676 C CA . GLN A 1 82 ? -6.625 10.774 13.120 1.00 89.69 82 GLN A CA 1
ATOM 677 C C . GLN A 1 82 ? -7.516 12.017 13.154 1.00 89.69 82 GLN A C 1
ATOM 679 O O . GLN A 1 82 ? -8.581 11.997 13.757 1.00 89.69 82 GLN A O 1
ATOM 684 N N . THR A 1 83 ? -7.144 13.068 12.416 1.00 90.88 83 THR A N 1
ATOM 685 C CA . THR A 1 83 ? -7.935 14.307 12.384 1.00 90.88 83 THR A CA 1
ATOM 686 C C . THR A 1 83 ? -9.348 14.076 11.845 1.00 90.88 83 THR A C 1
ATOM 688 O O . THR A 1 83 ? -10.308 14.665 12.333 1.00 90.88 83 THR A O 1
ATOM 691 N N . THR A 1 84 ? -9.495 13.210 10.841 1.00 88.19 84 THR A N 1
ATOM 692 C CA . THR A 1 84 ? -10.808 12.877 10.273 1.00 88.19 84 THR A CA 1
ATOM 693 C C . THR A 1 84 ? -11.646 12.071 11.266 1.00 88.19 84 THR A C 1
ATOM 695 O O . THR A 1 84 ? -12.846 12.310 11.368 1.00 88.19 84 THR A O 1
ATOM 698 N N . LEU A 1 85 ? -11.029 11.165 12.030 1.00 88.62 85 LEU A N 1
ATOM 699 C CA . LEU A 1 85 ? -11.688 10.402 13.088 1.00 88.62 85 LEU A CA 1
ATOM 700 C C . LEU A 1 85 ? -12.162 11.318 14.222 1.00 88.62 85 LEU A C 1
ATOM 702 O O . LEU A 1 85 ? -13.303 11.203 14.658 1.00 88.62 85 LEU A O 1
ATOM 706 N N . ASP A 1 86 ? -11.342 12.283 14.640 1.00 90.06 86 ASP A N 1
ATOM 707 C CA . ASP A 1 86 ? -11.723 13.276 15.651 1.00 90.06 86 ASP A CA 1
ATOM 708 C C . ASP A 1 86 ? -12.908 14.130 15.180 1.00 90.06 86 ASP A C 1
ATOM 710 O O . ASP A 1 86 ? -13.861 14.386 15.926 1.00 90.06 86 ASP A O 1
ATOM 714 N N . MET A 1 87 ? -12.892 14.544 13.910 1.00 88.31 87 MET A N 1
ATOM 715 C CA . MET A 1 87 ? -14.015 15.244 13.285 1.00 88.31 87 MET A CA 1
ATOM 716 C C . MET A 1 87 ? -15.273 14.369 13.220 1.00 88.31 87 MET A C 1
ATOM 718 O O . MET A 1 87 ? -16.377 14.848 13.486 1.00 88.31 87 MET A O 1
ATOM 722 N N . LEU A 1 88 ? -15.131 13.085 12.893 1.00 84.69 88 LEU A N 1
ATOM 723 C CA . LEU A 1 88 ? -16.246 12.144 12.872 1.00 84.69 88 LEU A CA 1
ATOM 724 C C . LEU A 1 88 ? -16.838 11.981 14.274 1.00 84.69 88 LEU A C 1
ATOM 726 O O . LEU A 1 88 ? -18.029 12.193 14.453 1.00 84.69 88 LEU A O 1
ATOM 730 N N . ASN A 1 89 ? -16.012 11.707 15.281 1.00 88.38 89 ASN A N 1
ATOM 731 C CA . ASN A 1 89 ? -16.452 11.547 16.666 1.00 88.38 89 ASN A CA 1
ATOM 732 C C . ASN A 1 89 ? -17.159 12.814 17.185 1.00 88.38 89 ASN A C 1
ATOM 734 O O . ASN A 1 89 ? -18.223 12.734 17.797 1.00 88.38 89 ASN A O 1
ATOM 738 N N . THR A 1 90 ? -16.627 14.004 16.889 1.00 87.38 90 THR A N 1
ATOM 739 C CA . THR A 1 90 ? -17.244 15.280 17.303 1.00 87.38 90 THR A CA 1
ATOM 740 C C . THR A 1 90 ? -18.548 15.607 16.571 1.00 87.38 90 THR A C 1
ATOM 742 O O . THR A 1 90 ? -19.418 16.273 17.141 1.00 87.38 90 THR A O 1
ATOM 745 N N . THR A 1 91 ? -18.708 15.174 15.319 1.00 85.94 91 THR A N 1
ATOM 746 C CA . THR A 1 91 ? -19.955 15.360 14.557 1.00 85.94 91 THR A CA 1
ATOM 747 C C . THR A 1 91 ? -21.004 14.315 14.926 1.00 85.94 91 THR A C 1
ATOM 749 O O . THR A 1 91 ? -22.153 14.677 15.175 1.00 85.94 91 THR A O 1
ATOM 752 N N . ALA A 1 92 ? -20.606 13.051 15.055 1.00 81.56 92 ALA A N 1
ATOM 753 C CA . ALA A 1 92 ? -21.467 11.937 15.426 1.00 81.56 92 ALA A CA 1
ATOM 754 C C . ALA A 1 92 ? -22.005 12.056 16.862 1.00 81.56 92 ALA A C 1
ATOM 756 O O . ALA A 1 92 ? -23.158 11.711 17.107 1.00 81.56 92 ALA A O 1
ATOM 757 N N . ALA A 1 93 ? -21.251 12.671 17.782 1.00 82.69 93 ALA A N 1
ATOM 758 C CA . ALA A 1 93 ? -21.728 13.001 19.130 1.00 82.69 93 ALA A CA 1
ATOM 759 C C . ALA A 1 93 ? -22.969 13.922 19.149 1.00 82.69 93 ALA A C 1
ATOM 761 O O . ALA A 1 93 ? -23.655 14.019 20.166 1.00 82.69 93 ALA A O 1
ATOM 762 N N . LYS A 1 94 ? -23.264 14.618 18.041 1.00 84.69 94 LYS A N 1
ATOM 763 C CA . LYS A 1 94 ? -24.432 15.505 17.900 1.00 84.69 94 LYS A CA 1
ATOM 764 C C . LYS A 1 94 ? -25.640 14.809 17.259 1.00 84.69 94 LYS A C 1
ATOM 766 O O . LYS A 1 94 ? -26.717 15.403 17.219 1.00 84.69 94 LYS A O 1
ATOM 771 N N . LEU A 1 95 ? -25.469 13.595 16.731 1.00 78.94 95 LEU A N 1
ATOM 772 C CA . LEU A 1 95 ? -26.523 12.824 16.070 1.00 78.94 95 LEU A CA 1
ATOM 773 C C . LEU A 1 95 ? -27.344 12.014 17.092 1.00 78.94 95 LEU A C 1
ATOM 775 O O . LEU A 1 95 ? -26.913 11.779 18.220 1.00 78.94 95 LEU A O 1
ATOM 779 N N . LYS A 1 96 ? -28.563 11.615 16.703 1.00 67.81 96 LYS A N 1
ATOM 780 C CA . LYS A 1 96 ? -29.408 10.668 17.451 1.00 67.81 96 LYS A CA 1
ATOM 781 C C . LYS A 1 96 ? -29.602 9.403 16.607 1.00 67.81 96 LYS A C 1
ATOM 783 O O . LYS A 1 96 ? -30.089 9.547 15.485 1.00 67.81 96 LYS A O 1
ATOM 788 N N . PRO A 1 97 ? -29.318 8.195 17.129 1.00 69.31 97 PRO A N 1
ATOM 789 C CA . PRO A 1 97 ? -28.844 7.879 18.484 1.00 69.31 97 PRO A CA 1
ATOM 790 C C . PRO A 1 97 ? -27.406 8.350 18.757 1.00 69.31 97 PRO A C 1
ATOM 792 O O . PRO A 1 97 ? -26.659 8.636 17.826 1.00 69.31 97 PRO A O 1
ATOM 795 N N . LEU A 1 98 ? -27.056 8.467 20.045 1.00 67.81 98 LEU A N 1
ATOM 796 C CA . LEU A 1 98 ? -25.721 8.888 20.472 1.00 67.81 98 LEU A CA 1
ATOM 797 C C . LEU A 1 98 ? -24.700 7.850 19.989 1.00 67.81 98 LEU A C 1
ATOM 799 O O . LEU A 1 98 ? -24.787 6.683 20.363 1.00 67.81 98 LEU A O 1
ATOM 803 N N . TRP A 1 99 ? -23.768 8.273 19.143 1.00 70.94 99 TRP A N 1
ATOM 804 C CA . TRP A 1 99 ? -22.719 7.410 18.610 1.00 70.94 99 TRP A CA 1
ATOM 805 C C . TRP A 1 99 ? -21.582 7.274 19.639 1.00 70.94 99 TRP A C 1
ATOM 807 O O . TRP A 1 99 ? -21.105 8.282 20.166 1.00 70.94 99 TRP A O 1
ATOM 817 N N . GLU A 1 100 ? -21.121 6.049 19.912 1.00 78.81 100 GLU A N 1
ATOM 818 C CA . GLU A 1 100 ? -19.970 5.793 20.793 1.00 78.81 100 GLU A CA 1
ATOM 819 C C . GLU A 1 100 ? -18.634 6.179 20.126 1.00 78.81 100 GLU A C 1
ATOM 821 O O . GLU A 1 100 ? -18.312 5.662 19.052 1.00 78.81 100 GLU A O 1
ATOM 826 N N . PRO A 1 101 ? -17.836 7.084 20.720 1.00 79.44 101 PRO A N 1
ATOM 827 C CA . PRO A 1 101 ? -16.620 7.584 20.088 1.00 79.44 101 PRO A CA 1
ATOM 828 C C . PRO A 1 101 ? -15.619 6.454 19.831 1.00 79.44 101 PRO A C 1
ATOM 830 O O . PRO A 1 101 ? -15.326 5.646 20.710 1.00 79.44 101 PRO A O 1
ATOM 833 N N . ILE A 1 102 ? -15.069 6.425 18.619 1.00 84.00 102 ILE A N 1
ATOM 834 C CA . ILE A 1 102 ? -14.103 5.409 18.201 1.00 84.00 102 ILE A CA 1
ATOM 835 C C . ILE A 1 102 ? -12.713 5.834 18.670 1.00 84.00 102 ILE A C 1
ATOM 837 O O . ILE A 1 102 ? -12.231 6.909 18.300 1.00 84.00 102 ILE A O 1
ATOM 841 N N . GLU A 1 103 ? -12.062 4.988 19.465 1.00 86.81 103 GLU A N 1
ATOM 842 C CA . GLU A 1 103 ? -10.693 5.212 19.922 1.00 86.81 103 GLU A CA 1
ATOM 843 C C . GLU A 1 103 ? -9.674 4.877 18.822 1.00 86.81 103 GLU A C 1
ATOM 845 O O . GLU A 1 103 ? -9.799 3.883 18.103 1.00 86.81 103 GLU A O 1
ATOM 850 N N . TRP A 1 104 ? -8.634 5.704 18.701 1.00 84.06 104 TRP A N 1
ATOM 851 C CA . TRP A 1 104 ? -7.580 5.512 17.705 1.00 84.06 104 TRP A CA 1
ATOM 852 C C . TRP A 1 104 ? -6.783 4.213 17.907 1.00 84.06 104 TRP A C 1
ATOM 854 O O . TRP A 1 104 ? -6.408 3.578 16.925 1.00 84.06 104 TRP A O 1
ATOM 864 N N . SER A 1 105 ? -6.533 3.811 19.156 1.00 83.19 105 SER A N 1
ATOM 865 C CA . SER A 1 105 ? -5.858 2.548 19.504 1.00 83.19 105 SER A CA 1
ATOM 866 C C . SER A 1 105 ? -6.602 1.350 18.913 1.00 83.19 105 SER A C 1
ATOM 868 O O . SER A 1 105 ? -6.029 0.604 18.123 1.00 83.19 105 SER A O 1
ATOM 870 N N . ASN A 1 106 ? -7.910 1.267 19.169 1.00 80.88 106 ASN A N 1
ATOM 871 C CA . ASN A 1 106 ? -8.780 0.221 18.637 1.00 80.88 106 ASN A CA 1
ATOM 872 C C . ASN A 1 106 ? -8.776 0.180 17.103 1.00 80.88 106 ASN A C 1
ATOM 874 O O . ASN A 1 106 ? -8.828 -0.904 16.531 1.00 80.88 106 ASN A O 1
ATOM 878 N N . LEU A 1 107 ? -8.699 1.340 16.434 1.00 80.44 107 LEU A N 1
ATOM 879 C CA . LEU A 1 107 ? -8.641 1.433 14.971 1.00 80.44 107 LEU A CA 1
ATOM 880 C C . LEU A 1 107 ? -7.308 0.928 14.397 1.00 80.44 107 LEU A C 1
ATOM 882 O O . LEU A 1 107 ? -7.308 0.281 13.356 1.00 80.44 107 LEU A O 1
ATOM 886 N N . VAL A 1 108 ? -6.183 1.240 15.047 1.00 78.12 108 VAL A N 1
ATOM 887 C CA . VAL A 1 108 ? -4.839 0.820 14.603 1.00 78.12 108 VAL A CA 1
ATOM 888 C C . VAL A 1 108 ? -4.596 -0.668 14.845 1.00 78.12 108 VAL A C 1
ATOM 890 O O . VAL A 1 108 ? -3.830 -1.285 14.110 1.00 78.12 108 VAL A O 1
ATOM 893 N N . GLU A 1 109 ? -5.242 -1.237 15.861 1.00 74.38 109 GLU A N 1
ATOM 894 C CA . GLU A 1 109 ? -5.183 -2.669 16.163 1.00 74.38 109 GLU A CA 1
ATOM 895 C C . GLU A 1 109 ? -5.994 -3.525 15.181 1.00 74.38 109 GLU A C 1
ATOM 897 O O . GLU A 1 109 ? -5.709 -4.715 15.048 1.00 74.38 109 GLU A O 1
ATOM 902 N N . GLN A 1 110 ? -6.959 -2.940 14.458 1.00 71.00 110 GLN A N 1
ATOM 903 C CA . GLN A 1 110 ? -7.663 -3.666 13.402 1.00 71.00 110 GLN A CA 1
ATOM 904 C C . GLN A 1 110 ? -6.746 -3.875 12.200 1.00 71.00 110 GLN A C 1
ATOM 906 O O . GLN A 1 110 ? -6.143 -2.938 11.670 1.00 71.00 110 GLN A O 1
ATOM 911 N N . THR A 1 111 ? -6.683 -5.117 11.737 1.00 59.16 111 THR A N 1
ATOM 912 C CA . THR A 1 111 ? -5.855 -5.494 10.583 1.00 59.16 111 THR A CA 1
ATOM 913 C C . THR A 1 111 ? -6.665 -5.504 9.296 1.00 59.16 111 THR A C 1
ATOM 915 O O . THR A 1 111 ? -6.122 -5.213 8.228 1.00 59.16 111 THR A O 1
ATOM 918 N N . TYR A 1 112 ? -7.976 -5.742 9.396 1.00 57.78 112 TYR A N 1
ATOM 919 C CA . TYR A 1 112 ? -8.870 -5.799 8.251 1.00 57.78 112 TYR A CA 1
ATOM 920 C C . TYR A 1 112 ? -9.952 -4.727 8.331 1.00 57.78 112 TYR A C 1
ATOM 922 O O . TYR A 1 112 ? -10.609 -4.523 9.349 1.00 57.78 112 TYR A O 1
ATOM 930 N N . LEU A 1 113 ? -10.226 -4.087 7.192 1.00 60.84 113 LEU A N 1
ATOM 931 C CA . LEU A 1 113 ? -11.318 -3.117 7.073 1.00 60.84 113 LEU A CA 1
ATOM 932 C C . LEU A 1 113 ? -12.680 -3.724 7.452 1.00 60.84 113 LEU A C 1
ATOM 934 O O . LEU A 1 113 ? -13.593 -2.987 7.824 1.00 60.84 113 LEU A O 1
ATOM 938 N N . LEU A 1 114 ? -12.855 -5.044 7.315 1.00 56.91 114 LEU A N 1
ATOM 939 C CA . LEU A 1 114 ? -14.113 -5.758 7.592 1.00 56.91 114 LEU A CA 1
ATOM 940 C C . LEU A 1 114 ? -14.437 -5.825 9.091 1.00 56.91 114 LEU A C 1
ATOM 942 O O . LEU A 1 114 ? -15.602 -5.983 9.464 1.00 56.91 114 LEU A O 1
ATOM 946 N N . GLU A 1 115 ? -13.422 -5.652 9.938 1.00 65.06 115 GLU A N 1
ATOM 947 C CA . GLU A 1 115 ? -13.537 -5.616 11.399 1.00 65.06 115 GLU A CA 1
ATOM 948 C C . GLU A 1 115 ? -14.084 -4.261 11.889 1.00 65.06 115 GLU A C 1
ATOM 950 O O . GLU A 1 115 ? -14.629 -4.147 12.989 1.00 65.06 115 GLU A O 1
ATOM 955 N N . LEU A 1 116 ? -14.040 -3.231 11.034 1.00 67.38 116 LEU A N 1
ATOM 956 C CA . LEU A 1 116 ? -14.576 -1.899 11.308 1.00 67.38 116 LEU A CA 1
ATOM 957 C C . LEU A 1 116 ? -16.091 -1.881 11.102 1.00 67.38 116 LEU A C 1
ATOM 959 O O . LEU A 1 116 ? -16.613 -1.399 10.097 1.00 67.38 116 LEU A O 1
ATOM 963 N N . ASN A 1 117 ? -16.810 -2.397 12.099 1.00 63.75 117 ASN A N 1
ATOM 964 C CA . ASN A 1 117 ? -18.271 -2.510 12.090 1.00 63.75 117 ASN A CA 1
ATOM 965 C C . ASN A 1 117 ? -18.993 -1.184 11.792 1.00 63.75 117 ASN A C 1
ATOM 967 O O . ASN A 1 117 ? -20.058 -1.200 11.187 1.00 63.75 117 ASN A O 1
ATOM 971 N N . PHE A 1 118 ? -18.401 -0.043 12.150 1.00 71.69 118 PHE A N 1
ATOM 972 C CA . PHE A 1 118 ? -18.974 1.283 11.903 1.00 71.69 118 PHE A CA 1
ATOM 973 C C . PHE A 1 118 ? -18.898 1.745 10.439 1.00 71.69 118 PHE A C 1
ATOM 975 O O . PHE A 1 118 ? -19.570 2.699 10.058 1.00 71.69 118 PHE A O 1
ATOM 982 N N . LEU A 1 119 ? -18.076 1.089 9.615 1.00 67.00 119 LEU A N 1
ATOM 983 C CA . LEU A 1 119 ? -18.014 1.340 8.177 1.00 67.00 119 LEU A CA 1
ATOM 984 C C . LEU A 1 119 ? -19.005 0.469 7.401 1.00 67.00 119 LEU A C 1
ATOM 986 O O . LEU A 1 119 ? -19.226 0.734 6.226 1.00 67.00 119 LEU A O 1
ATOM 990 N N . LYS A 1 120 ? -19.622 -0.555 8.012 1.00 64.88 120 LYS A N 1
ATOM 991 C CA . LYS A 1 120 ? -20.494 -1.530 7.317 1.00 64.88 120 LYS A CA 1
ATOM 992 C C . LYS A 1 120 ? -21.660 -0.893 6.560 1.00 64.88 120 LYS A C 1
ATOM 994 O O . LYS A 1 120 ? -22.005 -1.376 5.487 1.00 64.88 120 LYS A O 1
ATOM 999 N N . ASP A 1 121 ? -22.179 0.233 7.033 1.00 60.28 121 ASP A N 1
ATOM 1000 C CA . ASP A 1 121 ? -23.248 0.959 6.337 1.00 60.28 121 ASP A CA 1
ATOM 1001 C C . ASP A 1 121 ? -22.729 1.842 5.180 1.00 60.28 121 ASP A C 1
ATOM 1003 O O . ASP A 1 121 ? -23.486 2.191 4.278 1.00 60.28 121 ASP A O 1
ATOM 1007 N N . THR A 1 122 ? -21.429 2.162 5.148 1.00 58.62 122 THR A N 1
ATOM 1008 C CA . THR A 1 122 ? -20.754 2.880 4.046 1.00 58.62 122 THR A CA 1
ATOM 1009 C C . THR A 1 122 ? -20.030 1.942 3.068 1.00 58.62 122 THR A C 1
ATOM 1011 O O . THR A 1 122 ? -19.545 2.384 2.023 1.00 58.62 122 THR A O 1
ATOM 1014 N N . TYR A 1 123 ? -19.999 0.633 3.356 1.00 55.31 123 TYR A N 1
ATOM 1015 C CA . TYR A 1 123 ? -19.290 -0.386 2.570 1.00 55.31 123 TYR A CA 1
ATOM 1016 C C . TYR A 1 123 ? -19.741 -0.470 1.112 1.00 55.31 123 TYR A C 1
ATOM 1018 O O . TYR A 1 123 ? -18.938 -0.838 0.265 1.00 55.31 123 TYR A O 1
ATOM 1026 N N . VAL A 1 124 ? -20.979 -0.095 0.782 1.00 55.12 124 VAL A N 1
ATOM 1027 C CA . VAL A 1 124 ? -21.468 -0.110 -0.609 1.00 55.12 124 VAL A CA 1
ATOM 1028 C C . VAL A 1 124 ? -20.600 0.764 -1.526 1.00 55.12 124 VAL A C 1
ATOM 1030 O O . VAL A 1 124 ? -20.354 0.392 -2.671 1.00 55.12 124 VAL A O 1
ATOM 1033 N N . ASP A 1 125 ? -20.069 1.883 -1.026 1.00 57.88 125 ASP A N 1
ATOM 1034 C CA . ASP A 1 125 ? -19.193 2.765 -1.805 1.00 57.88 125 ASP A CA 1
ATOM 1035 C C . ASP A 1 125 ? -17.713 2.358 -1.738 1.00 57.88 125 ASP A C 1
ATOM 1037 O O . ASP A 1 125 ? -16.970 2.577 -2.692 1.00 57.88 125 ASP A O 1
ATOM 1041 N N . VAL A 1 126 ? -17.270 1.710 -0.658 1.00 54.66 126 VAL A N 1
ATOM 1042 C CA . VAL A 1 126 ? -15.906 1.152 -0.558 1.00 54.66 126 VAL A CA 1
ATOM 1043 C C . VAL A 1 126 ? -15.766 -0.117 -1.405 1.00 54.66 126 VAL A C 1
ATOM 1045 O O . VAL A 1 126 ? -14.710 -0.376 -1.968 1.00 54.66 126 VAL A O 1
ATOM 1048 N N . LEU A 1 127 ? -16.839 -0.884 -1.585 1.00 52.22 127 LEU A N 1
ATOM 1049 C CA . LEU A 1 127 ? -16.873 -2.012 -2.514 1.00 52.22 127 LEU A CA 1
ATOM 1050 C C . LEU A 1 127 ? -16.785 -1.557 -3.975 1.00 52.22 127 LEU A C 1
ATOM 1052 O O . LEU A 1 127 ? -16.178 -2.263 -4.769 1.00 52.22 127 LEU A O 1
ATOM 1056 N N . LYS A 1 128 ? -17.244 -0.346 -4.332 1.00 55.00 128 LYS A N 1
ATOM 1057 C CA . LYS A 1 128 ? -16.934 0.264 -5.647 1.00 55.00 128 LYS A CA 1
ATOM 1058 C C . LYS A 1 128 ? -15.430 0.419 -5.886 1.00 55.00 128 LYS A C 1
ATOM 1060 O O . LYS A 1 128 ? -14.989 0.333 -7.021 1.00 55.00 128 LYS A O 1
ATOM 1065 N N . LEU A 1 129 ? -14.643 0.591 -4.825 1.00 52.03 129 LEU A N 1
ATOM 1066 C CA . LEU A 1 129 ? -13.179 0.592 -4.875 1.00 52.03 129 LEU A CA 1
ATOM 1067 C C . LEU A 1 129 ? -12.592 -0.819 -5.065 1.00 52.03 129 LEU A C 1
ATOM 1069 O O . LEU A 1 129 ? -11.511 -0.936 -5.623 1.00 52.03 129 LEU A O 1
ATOM 1073 N N . PHE A 1 130 ? -13.291 -1.880 -4.651 1.00 49.22 130 PHE A N 1
ATOM 1074 C CA . PHE A 1 130 ? -12.927 -3.266 -4.977 1.00 49.22 130 PHE A CA 1
ATOM 1075 C C . PHE A 1 130 ? -13.288 -3.630 -6.427 1.00 49.22 130 PHE A C 1
ATOM 1077 O O . PHE A 1 130 ? -12.523 -4.331 -7.076 1.00 49.22 130 PHE A O 1
ATOM 1084 N N . TYR A 1 131 ? -14.366 -3.071 -6.994 1.00 51.41 131 TYR A N 1
ATOM 1085 C CA . TYR A 1 131 ? -14.636 -3.152 -8.443 1.00 51.41 131 TYR A CA 1
ATOM 1086 C C . TYR A 1 131 ? -13.551 -2.473 -9.305 1.00 51.41 131 TYR A C 1
ATOM 1088 O O . TYR A 1 131 ? -13.453 -2.751 -10.497 1.00 51.41 131 TYR A O 1
ATOM 1096 N N . ALA A 1 132 ? -12.671 -1.655 -8.713 1.00 52.78 132 ALA A N 1
ATOM 1097 C CA . ALA A 1 132 ? -11.474 -1.165 -9.394 1.00 52.78 132 ALA A CA 1
ATOM 1098 C C . ALA A 1 132 ? -10.472 -2.291 -9.730 1.00 52.78 132 ALA A C 1
ATOM 1100 O O . ALA A 1 132 ? -9.546 -2.062 -10.498 1.00 52.78 132 ALA A O 1
ATOM 1101 N N . GLU A 1 133 ? -10.624 -3.499 -9.174 1.00 54.69 133 GLU A N 1
ATOM 1102 C CA . GLU A 1 133 ? -9.842 -4.681 -9.553 1.00 54.69 133 GLU A CA 1
ATOM 1103 C C . GLU A 1 133 ? -10.258 -5.216 -10.932 1.00 54.69 133 GLU A C 1
ATOM 1105 O O . GLU A 1 133 ? -9.400 -5.521 -11.761 1.00 54.69 133 GLU A O 1
ATOM 1110 N N . GLU A 1 134 ? -11.561 -5.232 -11.224 1.00 62.00 134 GLU A N 1
ATOM 1111 C CA . GLU A 1 134 ? -12.076 -5.499 -12.574 1.00 62.00 134 GLU A CA 1
ATOM 1112 C C . GLU A 1 134 ? -11.636 -4.394 -13.545 1.00 62.00 134 GLU A C 1
ATOM 1114 O O . GLU A 1 134 ? -11.206 -4.679 -14.662 1.00 62.00 134 GLU A O 1
ATOM 1119 N N . GLU A 1 135 ? -11.650 -3.139 -13.090 1.00 63.00 135 GLU A N 1
ATOM 1120 C CA . GLU A 1 135 ? -11.140 -1.988 -13.845 1.00 63.00 135 GLU A CA 1
ATOM 1121 C C . GLU A 1 135 ? -9.618 -2.087 -14.076 1.00 63.00 135 GLU A C 1
ATOM 1123 O O . GLU A 1 135 ? -9.134 -1.766 -15.155 1.00 63.00 135 GLU A O 1
ATOM 1128 N N . LEU A 1 136 ? -8.847 -2.613 -13.118 1.00 63.44 136 LEU A N 1
ATOM 1129 C CA . LEU A 1 136 ? -7.411 -2.895 -13.254 1.00 63.44 136 LEU A CA 1
ATOM 1130 C C . LEU A 1 136 ? -7.137 -4.008 -14.265 1.00 63.44 136 LEU A C 1
ATOM 1132 O O . LEU A 1 136 ? -6.178 -3.912 -15.030 1.00 63.44 136 LEU A O 1
ATOM 1136 N N . GLN A 1 137 ? -7.959 -5.059 -14.280 1.00 66.62 137 GLN A N 1
ATOM 1137 C CA . GLN A 1 137 ? -7.864 -6.130 -15.271 1.00 66.62 137 GLN A CA 1
ATOM 1138 C C . GLN A 1 137 ? -8.208 -5.621 -16.673 1.00 66.62 137 GLN A C 1
ATOM 1140 O O . GLN A 1 137 ? -7.498 -5.938 -17.628 1.00 66.62 137 GLN A O 1
ATOM 1145 N N . GLN A 1 138 ? -9.235 -4.779 -16.797 1.00 71.44 138 GLN A N 1
ATOM 1146 C CA . GLN A 1 138 ? -9.565 -4.104 -18.053 1.00 71.44 138 GLN A CA 1
ATOM 1147 C C . GLN A 1 138 ? -8.431 -3.180 -18.502 1.00 71.44 138 GLN A C 1
ATOM 1149 O O . GLN A 1 138 ? -7.947 -3.321 -19.621 1.00 71.44 138 GLN A O 1
ATOM 1154 N N . LEU A 1 139 ? -7.919 -2.329 -17.611 1.00 66.62 139 LEU A N 1
ATOM 1155 C CA . LEU A 1 139 ? -6.772 -1.463 -17.883 1.00 66.62 139 LEU A CA 1
ATOM 1156 C C . LEU A 1 139 ? -5.527 -2.263 -18.277 1.00 66.62 139 LEU A C 1
ATOM 1158 O O . LEU A 1 139 ? -4.775 -1.828 -19.139 1.00 66.62 139 LEU A O 1
ATOM 1162 N N . HIS A 1 140 ? -5.290 -3.437 -17.690 1.00 65.06 140 HIS A N 1
ATOM 1163 C CA . HIS A 1 140 ? -4.173 -4.301 -18.075 1.00 65.06 140 HIS A CA 1
ATOM 1164 C C . HIS A 1 140 ? -4.307 -4.795 -19.521 1.00 65.06 140 HIS A C 1
ATOM 1166 O O . HIS A 1 140 ? -3.332 -4.769 -20.276 1.00 65.06 140 HIS A O 1
ATOM 1172 N N . VAL A 1 141 ? -5.516 -5.201 -19.922 1.00 78.19 141 VAL A N 1
ATOM 1173 C CA . VAL A 1 141 ? -5.822 -5.595 -21.303 1.00 78.19 141 VAL A CA 1
ATOM 1174 C C . VAL A 1 141 ? -5.690 -4.400 -22.249 1.00 78.19 141 VAL A C 1
ATOM 1176 O O . VAL A 1 141 ? -5.038 -4.527 -23.283 1.00 78.19 141 VAL A O 1
ATOM 1179 N N . GLU A 1 142 ? -6.233 -3.238 -21.889 1.00 74.75 142 GLU A N 1
ATOM 1180 C CA . GLU A 1 142 ? -6.155 -2.014 -22.696 1.00 74.75 142 GLU A CA 1
ATOM 1181 C C . GLU A 1 142 ? -4.715 -1.512 -22.856 1.00 74.75 142 GLU A C 1
ATOM 1183 O O . GLU A 1 142 ? -4.307 -1.159 -23.958 1.00 74.75 142 GLU A O 1
ATOM 1188 N N . ILE A 1 143 ? -3.904 -1.536 -21.793 1.00 66.56 143 ILE A N 1
ATOM 1189 C CA . ILE A 1 143 ? -2.474 -1.196 -21.853 1.00 66.56 143 ILE A CA 1
ATOM 1190 C C . ILE A 1 143 ? -1.738 -2.163 -22.782 1.00 66.56 143 ILE A C 1
ATOM 1192 O O . ILE A 1 143 ? -0.886 -1.735 -23.560 1.00 66.56 143 ILE A O 1
ATOM 1196 N N . HIS A 1 144 ? -2.059 -3.459 -22.722 1.00 69.88 144 HIS A N 1
ATOM 1197 C CA . HIS A 1 144 ? -1.438 -4.443 -23.600 1.00 69.88 144 HIS A CA 1
ATOM 1198 C C . HIS A 1 144 ? -1.834 -4.220 -25.063 1.00 69.88 144 HIS A C 1
ATOM 1200 O O . HIS A 1 144 ? -0.962 -4.189 -25.925 1.00 69.88 144 HIS A O 1
ATOM 1206 N N . GLN A 1 145 ? -3.117 -3.963 -25.333 1.00 75.75 145 GLN A N 1
ATOM 1207 C CA . GLN A 1 145 ? -3.616 -3.615 -26.665 1.00 75.75 145 GLN A CA 1
ATOM 1208 C C . GLN A 1 145 ? -2.983 -2.328 -27.199 1.00 75.75 145 GLN A C 1
ATOM 1210 O O . GLN A 1 145 ? -2.570 -2.292 -28.354 1.00 75.75 145 GLN A O 1
ATOM 1215 N N . HIS A 1 146 ? -2.848 -1.294 -26.365 1.00 70.31 146 HIS A N 1
ATOM 1216 C CA . HIS A 1 146 ? -2.158 -0.061 -26.735 1.00 70.31 146 HIS A CA 1
ATOM 1217 C C . HIS A 1 146 ? -0.687 -0.304 -27.063 1.00 70.31 146 HIS A C 1
ATOM 1219 O O . HIS A 1 146 ? -0.198 0.227 -28.054 1.00 70.31 146 HIS A O 1
ATOM 1225 N N . TYR A 1 147 ? 0.012 -1.126 -26.280 1.00 69.12 147 T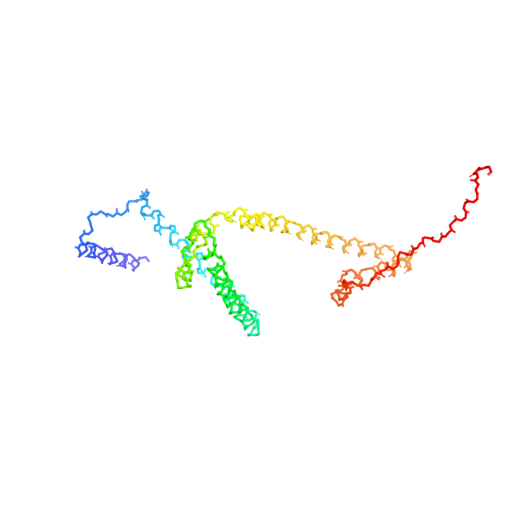YR A N 1
ATOM 1226 C CA . TYR A 1 147 ? 1.404 -1.471 -26.557 1.00 69.12 147 TYR A CA 1
ATOM 1227 C C . TYR A 1 147 ? 1.547 -2.238 -27.878 1.00 69.12 147 TYR A C 1
ATOM 1229 O O . TYR A 1 147 ? 2.416 -1.918 -28.685 1.00 69.12 147 TYR A O 1
ATOM 1237 N N . THR A 1 148 ? 0.671 -3.214 -28.128 1.00 80.81 148 THR A N 1
ATOM 1238 C CA . THR A 1 148 ? 0.636 -3.951 -29.398 1.00 80.81 148 THR A CA 1
ATOM 1239 C C . THR A 1 148 ? 0.360 -3.016 -30.573 1.00 80.81 148 THR A C 1
ATOM 1241 O O . THR A 1 148 ? 1.094 -3.055 -31.556 1.00 80.81 148 THR A O 1
ATOM 1244 N N . PHE A 1 149 ? -0.630 -2.129 -30.446 1.00 80.06 149 PHE A N 1
ATOM 1245 C CA . PHE A 1 149 ? -0.940 -1.123 -31.459 1.00 80.06 149 PHE A CA 1
ATOM 1246 C C . PHE A 1 149 ? 0.251 -0.192 -31.727 1.00 80.06 149 PHE A C 1
ATOM 1248 O O . PHE A 1 149 ? 0.591 0.033 -32.883 1.00 80.06 149 PHE A O 1
ATOM 1255 N N . GLU A 1 150 ? 0.927 0.308 -30.686 1.00 75.88 150 GLU A N 1
ATOM 1256 C CA . GLU A 1 150 ? 2.112 1.161 -30.847 1.00 75.88 150 GLU A CA 1
ATOM 1257 C C . GLU A 1 150 ? 3.249 0.442 -31.594 1.00 75.88 150 GLU A C 1
ATOM 1259 O O . GLU A 1 150 ? 3.942 1.062 -32.400 1.00 75.88 150 GLU A O 1
ATOM 1264 N N . GLU A 1 151 ? 3.474 -0.848 -31.339 1.00 81.62 151 GLU A N 1
ATOM 1265 C CA . GLU A 1 151 ? 4.509 -1.624 -32.036 1.00 81.62 151 GLU A CA 1
ATOM 1266 C C . GLU A 1 151 ? 4.142 -1.899 -33.502 1.00 81.62 151 GLU A C 1
ATOM 1268 O O . GLU A 1 151 ? 4.984 -1.740 -34.391 1.00 81.62 151 GLU A O 1
ATOM 1273 N N . GLU A 1 152 ? 2.883 -2.243 -33.776 1.00 83.94 152 GLU A N 1
ATOM 1274 C CA . GLU A 1 152 ? 2.370 -2.423 -35.139 1.00 83.94 152 GLU A CA 1
ATOM 1275 C C . GLU A 1 152 ? 2.410 -1.112 -35.939 1.00 83.94 152 GLU A C 1
ATOM 1277 O O . GLU A 1 152 ? 2.836 -1.098 -37.096 1.00 83.94 152 GLU A O 1
ATOM 1282 N N . GLU A 1 153 ? 2.043 0.008 -35.317 1.00 81.88 153 GLU A N 1
ATOM 1283 C CA . GLU A 1 153 ? 2.059 1.331 -35.938 1.00 81.88 153 GLU A CA 1
ATOM 1284 C C . GLU A 1 153 ? 3.489 1.793 -36.249 1.00 81.88 153 GLU A C 1
ATOM 1286 O O . GLU A 1 153 ? 3.757 2.271 -37.354 1.00 81.88 153 GLU A O 1
ATOM 1291 N N . LYS A 1 154 ? 4.451 1.586 -35.338 1.00 83.12 154 LYS A N 1
ATOM 1292 C CA . LYS A 1 154 ? 5.875 1.849 -35.621 1.00 83.12 154 LYS A CA 1
ATOM 1293 C C . LYS A 1 154 ? 6.378 1.016 -36.796 1.00 83.12 154 LYS A C 1
ATOM 1295 O O . LYS A 1 154 ? 7.087 1.552 -37.650 1.00 83.12 154 LYS A O 1
ATOM 1300 N N . ALA A 1 155 ? 6.028 -0.271 -36.843 1.00 85.88 155 ALA A N 1
ATOM 1301 C CA . ALA A 1 155 ? 6.428 -1.161 -37.928 1.00 85.88 155 ALA A CA 1
ATOM 1302 C C . ALA A 1 155 ? 5.848 -0.695 -39.271 1.00 85.88 155 ALA A C 1
ATO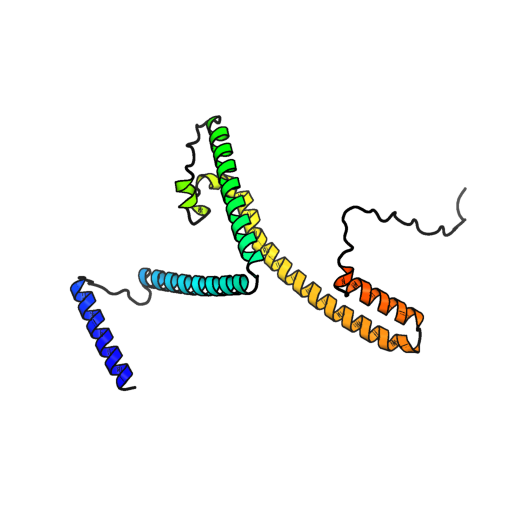M 1304 O O . ALA A 1 155 ? 6.590 -0.563 -40.244 1.00 85.88 155 ALA A O 1
ATOM 1305 N N . TYR A 1 156 ? 4.558 -0.353 -39.299 1.00 88.19 156 TYR A N 1
ATOM 1306 C CA . TYR A 1 156 ? 3.884 0.180 -40.479 1.00 88.19 156 TYR A CA 1
ATOM 1307 C C . TYR A 1 156 ? 4.495 1.503 -40.962 1.00 88.19 156 TYR A C 1
ATOM 1309 O O . TYR A 1 156 ? 4.780 1.661 -42.147 1.00 88.19 156 TYR A O 1
ATOM 1317 N N . LEU A 1 157 ? 4.748 2.455 -40.057 1.00 84.81 157 LEU A N 1
ATOM 1318 C CA . LEU A 1 157 ? 5.352 3.744 -40.408 1.00 84.81 157 LEU A CA 1
ATOM 1319 C C . LEU A 1 157 ? 6.788 3.589 -40.922 1.00 84.81 157 LEU A C 1
ATOM 1321 O O . LEU A 1 157 ? 7.199 4.323 -41.823 1.00 84.81 157 LEU A O 1
ATOM 1325 N N . MET A 1 158 ? 7.552 2.640 -40.374 1.00 86.19 158 MET A N 1
ATOM 1326 C CA . MET A 1 158 ? 8.909 2.352 -40.835 1.00 86.19 158 MET A CA 1
ATOM 1327 C C . MET A 1 158 ? 8.908 1.716 -42.231 1.00 86.19 158 MET A C 1
ATOM 1329 O O . MET A 1 158 ? 9.714 2.108 -43.073 1.00 86.19 158 MET A O 1
ATOM 1333 N N . ASP A 1 159 ? 7.980 0.796 -42.494 1.00 89.31 159 ASP A N 1
ATOM 1334 C CA . ASP A 1 159 ? 7.788 0.165 -43.804 1.00 89.31 159 ASP A CA 1
ATOM 1335 C C . ASP A 1 159 ? 7.339 1.184 -44.867 1.00 89.31 159 ASP A C 1
ATOM 1337 O O . ASP A 1 159 ? 7.977 1.343 -45.910 1.00 89.31 159 ASP A O 1
ATOM 1341 N N . MET A 1 160 ? 6.327 1.996 -44.545 1.00 84.88 160 MET A N 1
ATOM 1342 C CA . MET A 1 160 ? 5.874 3.114 -45.379 1.00 84.88 160 MET A CA 1
ATOM 1343 C C . MET A 1 160 ? 7.010 4.077 -45.711 1.00 84.88 160 MET A C 1
ATOM 1345 O O . MET A 1 160 ? 7.168 4.462 -46.865 1.00 84.88 160 MET A O 1
ATOM 1349 N N . LYS A 1 161 ? 7.840 4.434 -44.726 1.00 86.25 161 LYS A N 1
ATOM 1350 C CA . LYS A 1 161 ? 8.994 5.312 -44.937 1.00 86.25 161 LYS A CA 1
ATOM 1351 C C . LYS A 1 161 ? 9.986 4.724 -45.942 1.00 86.25 161 LYS A C 1
ATOM 1353 O O . LYS A 1 161 ? 10.521 5.473 -46.755 1.00 86.25 161 LYS A O 1
ATOM 1358 N N . VAL A 1 162 ? 10.242 3.415 -45.890 1.00 87.56 162 VAL A N 1
ATOM 1359 C CA . VAL A 1 162 ? 11.121 2.726 -46.850 1.00 87.56 162 VAL A CA 1
ATOM 1360 C C . VAL A 1 162 ? 10.526 2.790 -48.257 1.00 87.56 162 VAL A C 1
ATOM 1362 O O . VAL A 1 162 ? 11.236 3.126 -49.201 1.00 87.56 162 VAL A O 1
ATOM 1365 N N . HIS A 1 163 ? 9.221 2.555 -48.395 1.00 85.06 163 HIS A N 1
ATOM 1366 C CA . HIS A 1 163 ? 8.534 2.590 -49.687 1.00 85.06 163 HIS A CA 1
ATOM 1367 C C . HIS A 1 163 ? 8.389 3.999 -50.284 1.00 85.06 163 HIS A C 1
ATOM 1369 O O . HIS A 1 163 ? 8.483 4.173 -51.501 1.00 85.06 163 HIS A O 1
ATOM 1375 N N . THR A 1 164 ? 8.184 5.025 -49.456 1.00 83.69 164 THR A N 1
ATOM 1376 C CA . THR A 1 164 ? 7.999 6.404 -49.929 1.00 83.69 164 THR A CA 1
ATOM 1377 C C . THR A 1 164 ? 9.310 7.158 -50.116 1.00 83.69 164 THR A C 1
ATOM 1379 O O . THR A 1 164 ? 9.304 8.169 -50.812 1.00 83.69 164 THR A O 1
ATOM 1382 N N . ALA A 1 165 ? 10.430 6.688 -49.550 1.00 80.12 165 ALA A N 1
ATOM 1383 C CA . ALA A 1 165 ? 11.716 7.394 -49.590 1.00 80.12 165 ALA A CA 1
ATOM 1384 C C . ALA A 1 165 ? 12.205 7.700 -51.014 1.00 80.12 165 ALA A C 1
ATOM 1386 O O . ALA A 1 165 ? 12.794 8.755 -51.245 1.00 80.12 165 ALA A O 1
ATOM 1387 N N . GLU A 1 166 ? 11.947 6.795 -51.959 1.00 81.50 166 GLU A N 1
ATOM 1388 C CA . GLU A 1 166 ? 12.355 6.950 -53.360 1.00 81.50 166 GLU A CA 1
ATOM 1389 C C . GLU A 1 166 ? 11.316 7.710 -54.199 1.00 81.50 166 GLU A C 1
ATOM 1391 O O . GLU A 1 166 ? 11.677 8.401 -55.151 1.00 81.50 166 GLU A O 1
ATOM 1396 N N . THR A 1 167 ? 10.032 7.604 -53.839 1.00 86.38 167 THR A N 1
ATOM 1397 C CA . THR A 1 167 ? 8.911 8.122 -54.642 1.00 86.38 167 THR A CA 1
ATOM 1398 C C . THR A 1 167 ? 8.520 9.549 -54.251 1.00 86.38 167 THR A C 1
ATOM 1400 O O . THR A 1 167 ? 8.250 10.376 -55.119 1.00 86.38 167 THR A O 1
ATOM 1403 N N . ASP A 1 168 ? 8.490 9.848 -52.949 1.00 86.75 168 ASP A N 1
ATOM 1404 C CA . ASP A 1 168 ? 8.100 11.148 -52.402 1.00 86.75 168 ASP A CA 1
ATOM 1405 C C . ASP A 1 168 ? 8.905 11.485 -51.125 1.00 86.75 168 ASP A C 1
ATOM 1407 O O . ASP A 1 168 ? 8.567 11.073 -50.001 1.00 86.75 168 ASP A O 1
ATOM 1411 N N . PRO A 1 169 ? 9.975 12.288 -51.271 1.00 87.00 169 PRO A N 1
ATOM 1412 C CA . PRO A 1 169 ? 10.782 12.746 -50.146 1.00 87.00 169 PRO A CA 1
ATOM 1413 C C . PRO A 1 169 ? 10.015 13.629 -49.149 1.00 87.00 169 PRO A C 1
ATOM 1415 O O . PRO A 1 169 ? 10.364 13.656 -47.966 1.00 87.00 169 PRO A O 1
ATOM 1418 N N . TYR A 1 170 ? 8.979 14.351 -49.592 1.00 83.44 170 TYR A N 1
ATOM 1419 C CA . TYR A 1 170 ? 8.196 15.237 -48.730 1.00 83.44 170 TYR A CA 1
ATOM 1420 C C . TYR A 1 170 ? 7.273 14.432 -47.812 1.00 83.44 170 TYR A C 1
ATOM 1422 O O . TYR A 1 170 ? 7.248 14.671 -46.602 1.00 83.44 170 TYR A O 1
ATOM 1430 N N . LEU A 1 171 ? 6.596 13.417 -48.353 1.00 81.12 171 LEU A N 1
ATOM 1431 C CA . LEU A 1 171 ? 5.792 12.485 -47.559 1.00 81.12 171 LEU A CA 1
ATOM 1432 C C . LEU A 1 171 ? 6.657 11.705 -46.556 1.00 81.12 171 LEU A C 1
ATOM 1434 O O . LEU A 1 171 ? 6.309 11.585 -45.384 1.00 81.12 171 LEU A O 1
ATOM 1438 N N . THR A 1 172 ? 7.844 11.268 -46.978 1.00 88.38 172 THR A N 1
ATOM 1439 C CA . THR A 1 172 ? 8.830 10.599 -46.108 1.00 88.38 172 THR A CA 1
ATOM 1440 C C . THR A 1 172 ? 9.275 11.491 -44.941 1.00 88.38 172 THR A C 1
ATOM 1442 O O . THR A 1 172 ? 9.449 11.024 -43.808 1.00 88.38 172 THR A O 1
ATOM 1445 N N . TYR A 1 173 ? 9.437 12.793 -45.194 1.00 85.12 173 TYR A N 1
ATOM 1446 C CA . TYR A 1 173 ? 9.738 13.779 -44.160 1.00 85.12 173 TYR A CA 1
ATOM 1447 C C . TYR A 1 173 ? 8.565 13.966 -43.186 1.00 85.12 173 TYR A C 1
ATOM 1449 O O . TYR A 1 173 ? 8.786 13.951 -41.976 1.00 85.12 173 TYR A O 1
ATOM 1457 N N . GLN A 1 174 ? 7.326 14.055 -43.681 1.00 86.62 174 GLN A N 1
ATOM 1458 C CA . GLN A 1 174 ? 6.129 14.146 -42.833 1.00 86.62 174 GLN A CA 1
ATOM 1459 C C . GLN A 1 174 ? 5.938 12.907 -41.945 1.00 86.62 174 GLN A C 1
ATOM 1461 O O . GLN A 1 174 ? 5.716 13.052 -40.744 1.00 86.62 174 GLN A O 1
ATOM 1466 N N . ILE A 1 175 ? 6.107 11.701 -42.498 1.00 85.81 175 ILE A N 1
ATOM 1467 C CA . ILE A 1 175 ? 6.070 10.436 -41.741 1.00 85.81 175 ILE A CA 1
ATOM 1468 C C . ILE A 1 175 ? 7.139 10.442 -40.643 1.00 85.81 175 ILE A C 1
ATOM 1470 O O . ILE A 1 175 ? 6.883 10.055 -39.504 1.00 85.81 175 ILE A O 1
ATOM 1474 N N . THR A 1 176 ? 8.339 10.931 -40.966 1.00 84.62 176 THR A N 1
ATOM 1475 C CA . THR A 1 176 ? 9.429 11.040 -39.993 1.00 84.62 176 THR A CA 1
ATOM 1476 C C . THR A 1 176 ? 9.079 12.023 -38.873 1.00 84.62 176 THR A C 1
ATOM 1478 O O . THR A 1 176 ? 9.291 11.692 -37.712 1.00 84.62 176 THR A O 1
ATOM 1481 N N . LEU A 1 177 ? 8.523 13.199 -39.183 1.00 84.94 177 LEU A N 1
ATOM 1482 C CA . LEU A 1 177 ? 8.088 14.166 -38.168 1.00 84.94 177 LEU A CA 1
ATOM 1483 C C . LEU A 1 177 ? 7.017 13.587 -37.237 1.00 84.94 177 LEU A C 1
ATOM 1485 O O . LEU A 1 177 ? 7.182 13.659 -36.022 1.00 84.94 177 LEU A O 1
ATOM 1489 N N . TYR A 1 178 ? 5.980 12.957 -37.797 1.00 81.94 178 TYR A N 1
ATOM 1490 C CA . TYR A 1 178 ? 4.914 12.317 -37.023 1.00 81.94 178 TYR A CA 1
ATOM 1491 C C . TYR A 1 178 ? 5.465 11.250 -36.066 1.00 81.94 178 TYR A C 1
ATOM 1493 O O . TYR A 1 178 ? 5.149 11.243 -34.877 1.00 81.94 178 TYR A O 1
ATOM 1501 N N . TYR A 1 179 ? 6.387 10.413 -36.551 1.00 82.62 179 TYR A N 1
ATOM 1502 C CA . TYR A 1 179 ? 7.068 9.415 -35.729 1.00 82.62 179 TYR A CA 1
ATOM 1503 C C . TYR A 1 179 ? 7.809 10.044 -34.532 1.00 82.62 179 TYR A C 1
ATOM 1505 O O . TYR A 1 179 ? 7.724 9.550 -33.406 1.00 82.62 179 TYR A O 1
ATOM 1513 N N . TRP A 1 180 ? 8.516 11.159 -34.742 1.00 79.31 180 TRP A N 1
ATOM 1514 C CA . TRP A 1 180 ? 9.215 11.868 -33.662 1.00 79.31 180 TRP A CA 1
ATOM 1515 C C . TRP A 1 180 ? 8.272 12.585 -32.687 1.00 79.31 180 TRP A C 1
ATOM 1517 O O . TRP A 1 180 ? 8.631 12.755 -31.521 1.00 79.31 180 TRP A O 1
ATOM 1527 N N . GLU A 1 181 ? 7.090 13.019 -33.118 1.00 79.44 181 GLU A N 1
ATOM 1528 C CA . GLU A 1 181 ? 6.091 13.630 -32.233 1.00 79.44 181 GLU A CA 1
ATOM 1529 C C . GLU A 1 181 ? 5.411 12.589 -31.338 1.00 79.44 181 GLU A C 1
ATOM 1531 O O . GLU A 1 181 ? 5.311 12.798 -30.128 1.00 79.44 181 GLU A O 1
ATOM 1536 N N . CYS A 1 182 ? 5.013 11.447 -31.902 1.00 69.56 182 CYS A N 1
ATOM 1537 C CA . CYS A 1 182 ? 4.279 10.406 -31.182 1.00 69.56 182 CYS A CA 1
ATOM 1538 C C . CYS A 1 182 ? 5.173 9.531 -30.288 1.00 69.56 182 CYS A C 1
ATOM 1540 O O . CYS A 1 182 ? 4.763 9.158 -29.187 1.00 69.56 182 CYS A O 1
ATOM 1542 N N . PHE A 1 183 ? 6.409 9.232 -30.711 1.00 70.62 183 PHE A N 1
ATOM 1543 C CA . PHE A 1 183 ? 7.230 8.192 -30.071 1.00 70.62 183 PHE A CA 1
ATOM 1544 C C . PHE A 1 183 ? 8.520 8.697 -29.401 1.00 70.62 183 PHE A C 1
ATOM 1546 O O . PHE A 1 183 ? 9.258 7.896 -28.823 1.00 70.62 183 PHE A O 1
ATOM 1553 N N . ASN A 1 184 ? 8.804 10.009 -29.404 1.00 70.38 184 ASN A N 1
ATOM 1554 C CA . ASN A 1 184 ? 9.962 10.562 -28.689 1.00 70.38 184 ASN A CA 1
ATOM 1555 C C . ASN A 1 184 ? 9.622 10.892 -27.218 1.00 70.38 184 ASN A C 1
ATOM 1557 O O . ASN A 1 184 ? 8.824 11.798 -26.955 1.00 70.38 184 ASN A O 1
ATOM 1561 N N . PRO A 1 185 ? 10.259 10.237 -26.228 1.00 53.72 185 PRO A N 1
ATOM 1562 C CA . PRO A 1 185 ? 9.973 10.461 -24.810 1.00 53.72 185 PRO A CA 1
ATOM 1563 C C . PRO A 1 185 ? 10.280 11.890 -24.330 1.00 53.72 185 PRO A C 1
ATOM 1565 O O . PRO A 1 185 ? 9.667 12.344 -23.367 1.00 53.72 185 PRO A O 1
ATOM 1568 N N . SER A 1 186 ? 11.154 12.631 -25.019 1.00 56.44 186 SER A N 1
ATOM 1569 C CA . SER A 1 186 ? 11.466 14.034 -24.700 1.00 56.44 186 SER A CA 1
ATOM 1570 C C . SER A 1 186 ? 10.333 15.014 -25.053 1.00 56.44 186 SER A C 1
ATOM 1572 O O . SER A 1 186 ? 10.295 16.117 -24.511 1.00 56.44 186 SER A O 1
ATOM 1574 N N . ASN A 1 187 ? 9.392 14.613 -25.920 1.00 51.84 187 ASN A N 1
ATOM 1575 C CA . ASN A 1 187 ? 8.259 15.435 -26.368 1.00 51.84 187 ASN A CA 1
ATOM 1576 C C . ASN A 1 187 ? 6.958 15.186 -25.579 1.00 51.84 187 ASN A C 1
ATOM 1578 O O . ASN A 1 187 ? 6.003 15.948 -25.727 1.00 51.84 187 ASN A O 1
ATOM 1582 N N . LYS A 1 188 ? 6.918 14.201 -24.664 1.00 47.00 188 LYS A N 1
ATOM 1583 C CA . LYS A 1 188 ? 5.743 13.923 -23.803 1.00 47.00 188 LYS A CA 1
ATOM 1584 C C . LYS A 1 188 ? 5.434 15.037 -22.777 1.00 47.00 188 LYS A C 1
ATOM 1586 O O . LYS A 1 188 ? 4.464 14.945 -22.031 1.00 47.00 188 LYS A O 1
ATOM 1591 N N . CYS A 1 189 ? 6.209 16.123 -22.764 1.00 39.38 189 CYS A N 1
ATOM 1592 C CA . CYS A 1 189 ? 6.052 17.278 -21.874 1.00 39.38 189 CYS A CA 1
ATOM 1593 C C . CYS A 1 189 ? 4.973 18.301 -22.301 1.00 39.38 189 CYS A C 1
ATOM 1595 O O . CYS A 1 189 ? 4.832 19.323 -21.625 1.00 39.38 189 CYS A O 1
ATOM 1597 N N . TYR A 1 190 ? 4.208 18.075 -23.378 1.00 39.00 190 TYR A N 1
ATOM 1598 C CA . TYR A 1 190 ? 3.281 19.090 -23.918 1.00 39.00 190 TYR A CA 1
ATOM 1599 C C . TYR A 1 190 ? 1.779 18.820 -23.771 1.00 39.00 190 TYR A C 1
ATOM 1601 O O . TYR A 1 190 ? 0.986 19.619 -24.264 1.00 39.00 190 TYR A O 1
ATOM 1609 N N . PHE A 1 191 ? 1.341 17.829 -22.989 1.00 35.19 191 PHE A N 1
ATOM 1610 C CA . PHE A 1 191 ? -0.031 17.864 -22.463 1.00 35.19 191 PHE A CA 1
ATOM 1611 C C . PHE A 1 191 ? -0.098 18.757 -21.214 1.00 35.19 191 PHE A C 1
ATOM 1613 O O . PHE A 1 191 ? -0.203 18.298 -20.078 1.00 35.19 191 PHE A O 1
ATOM 1620 N N . ARG A 1 192 ? -0.036 20.079 -21.424 1.00 30.98 192 ARG A N 1
ATOM 1621 C CA . ARG A 1 192 ? -0.559 21.042 -20.444 1.00 30.98 192 ARG A CA 1
ATOM 1622 C C . ARG A 1 192 ? -2.073 21.109 -20.611 1.00 30.98 192 ARG A C 1
ATOM 1624 O O . ARG A 1 192 ? -2.564 21.669 -21.588 1.00 30.98 192 ARG A O 1
ATOM 1631 N N . ALA A 1 193 ? -2.813 20.622 -19.619 1.00 34.31 193 ALA A N 1
ATOM 1632 C CA . ALA A 1 193 ? -4.192 21.050 -19.426 1.00 34.31 193 ALA A CA 1
ATOM 1633 C C . ALA A 1 193 ? -4.204 22.583 -19.263 1.00 34.31 193 ALA A C 1
ATOM 1635 O O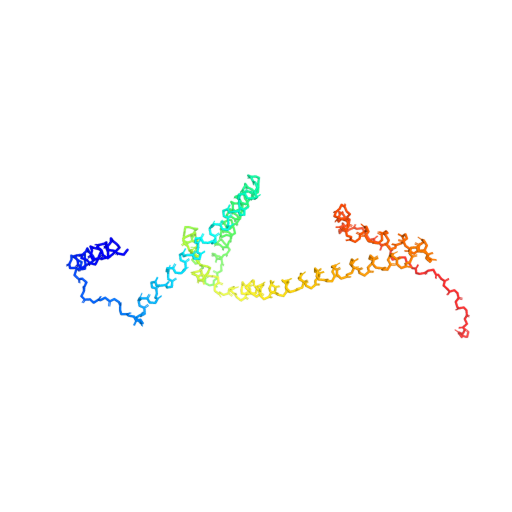 . ALA A 1 193 ? -3.592 23.112 -18.336 1.00 34.31 193 ALA A O 1
ATOM 1636 N N . GLY A 1 194 ? -4.859 23.295 -20.187 1.00 35.78 194 GLY A N 1
ATOM 1637 C CA . GLY A 1 194 ? -5.136 24.728 -20.034 1.00 35.78 194 GLY A CA 1
ATOM 1638 C C . GLY A 1 194 ? -4.565 25.691 -21.077 1.00 35.78 194 GLY A C 1
ATOM 1639 O O . GLY A 1 194 ? -4.430 26.869 -20.763 1.00 35.78 194 GLY A O 1
ATOM 1640 N N . ILE A 1 195 ? -4.275 25.268 -22.312 1.00 33.03 195 ILE A N 1
ATOM 1641 C CA . ILE A 1 195 ? -4.142 26.221 -23.428 1.00 33.03 195 ILE A CA 1
ATOM 1642 C C . ILE A 1 195 ? -4.981 25.706 -24.592 1.00 33.03 195 ILE A C 1
ATOM 1644 O O . ILE A 1 195 ? -4.623 24.742 -25.260 1.00 33.03 195 ILE A O 1
ATOM 1648 N N . GLY A 1 196 ? -6.143 26.330 -24.784 1.00 34.34 196 GLY A N 1
ATOM 1649 C CA . GLY A 1 196 ? -7.040 26.017 -25.882 1.00 34.34 196 GLY A CA 1
ATOM 1650 C C . GLY A 1 196 ? -6.334 26.205 -27.219 1.00 34.34 196 GLY A C 1
ATOM 1651 O O . GLY A 1 196 ? -5.940 27.317 -27.572 1.00 34.34 196 GLY A O 1
ATOM 1652 N N . LEU A 1 197 ? -6.236 25.124 -27.990 1.00 31.28 197 LEU A N 1
ATOM 1653 C CA . LEU A 1 197 ? -6.174 25.246 -29.435 1.00 31.28 197 LEU A CA 1
ATOM 1654 C C . LEU A 1 197 ? -7.481 25.916 -29.852 1.00 31.28 197 LEU A C 1
ATOM 1656 O O . LEU A 1 197 ? -8.561 25.328 -29.762 1.00 31.28 197 LEU A O 1
ATOM 1660 N N . LYS A 1 198 ? -7.390 27.187 -30.256 1.00 35.06 198 LYS A N 1
ATOM 1661 C CA . LYS A 1 198 ? -8.441 27.807 -31.056 1.00 35.06 198 LYS A CA 1
ATOM 1662 C C . LYS A 1 198 ? -8.744 26.837 -32.189 1.00 35.06 198 LYS A C 1
ATOM 1664 O O . LYS A 1 198 ? -7.851 26.504 -32.963 1.00 35.06 198 LYS A O 1
ATOM 1669 N N . LYS A 1 199 ? -9.999 26.402 -32.253 1.00 33.75 199 LYS A N 1
ATOM 1670 C CA . LYS A 1 199 ? -10.598 25.764 -33.418 1.00 33.75 199 LYS A CA 1
ATOM 1671 C C . LYS A 1 199 ? -10.208 26.624 -34.625 1.00 33.75 199 LYS A C 1
ATOM 1673 O O . LYS A 1 199 ? -10.686 27.749 -34.741 1.00 33.75 199 LYS A O 1
ATOM 1678 N N . GLN A 1 200 ? -9.265 26.165 -35.447 1.00 32.06 200 GLN A N 1
ATOM 1679 C CA . GLN A 1 200 ? -9.101 26.753 -36.767 1.00 32.06 200 GLN A CA 1
ATOM 1680 C C . GLN A 1 200 ? -10.377 26.390 -37.515 1.00 32.06 200 GLN A C 1
ATOM 1682 O O . GLN A 1 200 ? -10.655 25.216 -37.759 1.00 32.06 200 GLN A O 1
ATOM 1687 N N . GLU A 1 201 ? -11.207 27.396 -37.768 1.00 34.41 201 GLU A N 1
ATOM 1688 C CA . GLU A 1 201 ? -12.285 27.263 -38.734 1.00 34.41 201 GLU A CA 1
ATOM 1689 C C . GLU A 1 201 ? -11.660 26.882 -40.083 1.00 34.41 201 GLU A C 1
ATOM 1691 O O . GLU A 1 201 ? -10.618 27.439 -40.452 1.00 34.41 201 GLU A O 1
ATOM 1696 N N . PRO A 1 202 ? -12.238 25.904 -40.798 1.00 35.03 202 PRO A N 1
ATOM 1697 C CA . PRO A 1 202 ? -11.712 25.496 -42.089 1.00 35.03 202 PRO A CA 1
ATOM 1698 C C . PRO A 1 202 ? -11.745 26.692 -43.054 1.00 35.03 202 PRO A C 1
ATOM 1700 O O . PRO A 1 202 ? -12.698 27.476 -43.017 1.00 35.03 202 PRO A O 1
ATOM 1703 N N . PRO A 1 203 ? -10.734 26.861 -43.925 1.00 32.69 203 PRO A N 1
ATOM 1704 C CA . PRO A 1 203 ? -10.741 27.942 -44.898 1.00 32.69 203 PRO A CA 1
ATOM 1705 C C . PRO A 1 203 ? -11.979 27.828 -45.795 1.00 32.69 203 PRO A C 1
ATOM 1707 O O . PRO A 1 203 ? -12.261 26.772 -46.361 1.00 32.69 203 PRO A O 1
ATOM 1710 N N . HIS A 1 204 ? -12.712 28.940 -45.885 1.00 32.19 204 HIS A N 1
ATOM 1711 C CA . HIS A 1 204 ? -13.885 29.145 -46.728 1.00 32.19 204 HIS A CA 1
ATOM 1712 C C . HIS A 1 204 ? -13.679 28.579 -48.140 1.00 32.19 204 HIS A C 1
ATOM 1714 O O . HIS A 1 204 ? -12.985 29.169 -48.967 1.00 32.19 204 HIS A O 1
ATOM 1720 N N . ILE A 1 205 ? -14.353 27.471 -48.439 1.00 33.75 205 ILE A N 1
ATOM 1721 C CA . ILE A 1 205 ? -14.668 27.099 -49.815 1.00 33.75 205 ILE A CA 1
ATOM 1722 C C . ILE A 1 205 ? -15.953 27.850 -50.162 1.00 33.75 205 ILE A C 1
ATOM 1724 O O . ILE A 1 205 ? -17.034 27.517 -49.678 1.00 33.75 205 ILE A O 1
ATOM 1728 N N . SER A 1 206 ? -15.825 28.899 -50.975 1.00 33.84 206 SER A N 1
ATOM 1729 C CA . SER A 1 206 ? -16.962 29.559 -51.616 1.00 33.84 206 SER A CA 1
ATOM 1730 C C . SER A 1 206 ? -17.663 28.575 -52.552 1.00 33.84 206 SER A C 1
ATOM 1732 O O . SER A 1 206 ? -17.262 28.409 -53.701 1.00 33.84 206 SER A O 1
ATOM 1734 N N . LEU A 1 207 ? -18.735 27.952 -52.071 1.00 29.34 207 LEU A N 1
ATOM 1735 C CA . LEU A 1 207 ? -19.794 27.403 -52.910 1.00 29.34 207 LEU A CA 1
ATOM 1736 C C . LEU A 1 207 ? -20.939 28.415 -52.923 1.00 29.34 207 LEU A C 1
ATOM 1738 O O . LEU A 1 207 ? -21.845 28.385 -52.096 1.00 29.34 207 LEU A O 1
ATOM 1742 N N . VAL A 1 208 ? -20.868 29.347 -53.871 1.00 35.97 208 VAL A N 1
ATOM 1743 C CA . VAL A 1 208 ? -22.069 30.013 -54.376 1.00 35.97 208 VAL A CA 1
ATOM 1744 C C . VAL A 1 208 ? -22.846 28.949 -55.143 1.00 35.97 208 VAL A C 1
ATOM 1746 O O . VAL A 1 208 ? -22.300 28.415 -56.106 1.00 35.97 208 VAL A O 1
ATOM 1749 N N . LEU A 1 209 ? -24.074 28.640 -54.712 1.00 30.78 209 LEU A N 1
ATOM 1750 C CA . LEU A 1 209 ? -25.271 28.475 -55.555 1.00 30.78 209 LEU A CA 1
ATOM 1751 C C . LEU A 1 209 ? -26.449 27.865 -54.762 1.00 30.78 209 LEU A C 1
ATOM 1753 O O . LEU A 1 209 ? -26.263 26.897 -54.030 1.00 30.78 209 LEU A O 1
ATOM 1757 N N . TRP A 1 210 ? -27.650 28.398 -55.056 1.00 27.30 210 TRP A N 1
ATOM 1758 C CA . TRP A 1 210 ? -29.016 28.011 -54.629 1.00 27.30 210 TRP A CA 1
ATOM 1759 C C . TRP A 1 210 ? -29.402 28.483 -53.206 1.00 27.30 210 TRP A C 1
ATOM 1761 O O . TRP A 1 210 ? -28.719 28.152 -52.253 1.00 27.30 210 TRP A O 1
ATOM 1771 N N . LEU A 1 211 ? -30.464 29.256 -52.932 1.00 29.00 211 LEU A N 1
ATOM 1772 C CA . LEU A 1 211 ? -31.714 29.582 -53.631 1.00 29.00 211 LEU A CA 1
ATOM 1773 C C . LEU A 1 211 ? -32.346 30.854 -53.024 1.00 29.00 211 LEU A C 1
ATOM 1775 O O . LEU A 1 211 ? -32.338 30.998 -51.804 1.00 29.00 211 LEU A O 1
ATOM 1779 N N . HIS A 1 212 ? -32.986 31.636 -53.902 1.00 37.72 212 HIS A N 1
ATOM 1780 C CA . HIS A 1 212 ? -33.891 32.782 -53.685 1.00 37.72 212 HIS A CA 1
ATOM 1781 C C . HIS A 1 212 ? -33.293 34.128 -53.267 1.00 37.72 212 HIS A C 1
ATOM 1783 O O . HIS A 1 212 ? -32.901 34.306 -52.097 1.00 37.72 212 HIS A O 1
#

pLDDT: mean 71.59, std 16.95, range [27.3, 90.88]

Radius of gyration: 32.71 Å; chains: 1; bounding box: 56×76×82 Å

Secondary structure (DSSP, 8-state):
-HHHHHHHHHHHHHHHHHHHHTT---PPPTT-HHHHHHHHHHHHHHHHHHHHHHHHHHHHHS-HHHHHHHHHHHHHHHHHHHHHHHHHHHHHTTSSSPPPPPPHHHHHH--SGGG-GGGTTTHHHHHHHHTHHHHHHHHHHHHHHHHHHHHHHHHHHHHHHHHHTTT-HHHHHHHHHHHHHHH-GGGGGG--TT------PPP---------

Organism: Moniliophthora roreri (strain MCA 2997) (NCBI:txid1381753)